Protein AF-A0A660M2D6-F1 (afdb_monomer)

Mean predicted aligned error: 10.1 Å

Foldseek 3Di:
DDKDKDPAWWQDPLRFTKHFFFWADQDLKTKTKDKAALQQAFAAFPDADPDDQQFRGGGTIGGDDANIKIWMAILVRDIWIWGFHAWATDDTDIITITDTDDPVRDDPSNVVVNVQRNVRRHHHRDRHRRGHDPCVVVPDDPPNPVVVVVVVVVSVVVNVVRHVRVVVVVVVVPDPPPDPPDDD

Secondary structure (DSSP, 8-state):
--EEE-TTEEE-TTS-EEEEEEEEESSS-EEEEEEE-TTSPPPPEEEE--SSS-TTSEEEEEE--TT-EEEEEETTS-EEEEEEEEEEEETTEEEEEEEEEPGGG--GGGHHHHHHHHHHHHSBT--S-SSS-TTTTT---TTHHHHHHHHHHHHHHHHHHHHHHHHHHHHHHHS---PPP---

pLDDT: mean 80.97, std 14.89, range [43.88, 97.19]

Solvent-accessible surface area (backbone atoms only — not comparable to full-atom values): 9973 Å² total; per-residue (Å²): 131,73,78,44,73,59,89,71,56,40,46,45,98,88,56,41,43,22,37,55,28,29,33,10,8,89,61,98,56,22,34,15,37,40,52,29,35,71,74,31,46,58,36,65,54,78,42,73,51,89,75,78,90,28,59,36,27,69,17,26,34,31,69,66,54,68,53,23,32,40,37,38,15,28,49,88,70,52,72,48,41,31,37,28,70,44,55,25,47,56,87,79,47,44,51,36,37,27,36,74,53,55,84,90,70,62,56,78,55,39,46,66,49,52,52,44,23,36,49,38,2,60,30,68,53,26,54,64,67,82,60,52,37,78,60,64,82,71,66,65,55,100,57,46,64,64,55,47,51,53,49,51,50,58,45,51,58,52,48,54,51,30,36,49,52,28,56,52,48,55,49,62,74,68,50,74,80,77,71,77,80,80,84,126

Sequence (184 aa):
MALETLNDVVVTRGGWPAMWERGGALSRRGSATIITESDGSKPRPILVRTRGHLACGRHALIGLRVGMHVIYAGRSGAVGIKRIVRVGVQGQKALVEVEEVDASSIPSELQPAVRAAITKANTFHCRFAVWVDSKAPQRYGPNRRQLAEIYDQIHAVKMAAVKAEMEDWERELLVPSEAPPEEL

Radius of gyration: 18.65 Å; Cα contacts (8 Å, |Δi|>4): 366; chains: 1; bounding box: 48×36×63 Å

Nearest PDB structures (foldseek):
  3m65-assembly1_A  TM=2.815E-01  e=4.334E-01  Bacillus subtilis subsp. subtilis str. 168
  8vhx-assembly1_F  TM=3.473E-01  e=3.321E+00  Chivirus chi
  9emn-assembly1_D  TM=2.959E-01  e=2.665E+00  Synechocystis sp. PCC 6803 substr. Kazusa
  2qpv-assembly1_A  TM=2.387E-01  e=3.321E+00  Agrobacterium fabrum str. C58

Structure (mmCIF, N/CA/C/O backbone):
data_AF-A0A660M2D6-F1
#
_entry.id   AF-A0A660M2D6-F1
#
loop_
_atom_site.group_PDB
_atom_site.id
_atom_site.type_symbol
_atom_site.label_atom_id
_atom_site.label_alt_id
_atom_site.label_comp_id
_atom_site.label_asym_id
_atom_site.label_entity_id
_atom_site.label_seq_id
_atom_site.pdbx_PDB_ins_code
_atom_site.Cartn_x
_atom_site.Cartn_y
_atom_site.Cartn_z
_atom_site.occupancy
_atom_site.B_iso_or_equiv
_atom_site.auth_seq_id
_atom_site.auth_comp_id
_atom_site.auth_asym_id
_atom_site.auth_atom_id
_atom_site.pdbx_PDB_model_num
ATOM 1 N N . MET A 1 1 ? 9.614 -14.551 15.089 1.00 53.06 1 MET A N 1
ATOM 2 C CA . MET A 1 1 ? 9.557 -13.584 13.973 1.00 53.06 1 MET A CA 1
ATOM 3 C C . MET A 1 1 ? 9.593 -12.199 14.593 1.00 53.06 1 MET A C 1
ATOM 5 O O . MET A 1 1 ? 8.912 -12.011 15.595 1.00 53.06 1 MET A O 1
ATOM 9 N N . ALA A 1 2 ? 10.425 -11.281 14.101 1.00 54.62 2 ALA A N 1
ATOM 10 C CA . ALA A 1 2 ? 10.422 -9.909 14.608 1.00 54.62 2 ALA A CA 1
ATOM 11 C C . ALA A 1 2 ? 9.153 -9.203 14.109 1.00 54.62 2 ALA A C 1
ATOM 13 O O . ALA A 1 2 ? 8.887 -9.198 12.907 1.00 54.62 2 ALA A O 1
ATOM 14 N N . LEU A 1 3 ? 8.356 -8.664 15.031 1.00 68.50 3 LEU A N 1
ATOM 15 C CA . LEU A 1 3 ? 7.218 -7.814 14.697 1.00 68.50 3 LEU A CA 1
ATOM 16 C C . LEU A 1 3 ? 7.729 -6.385 14.509 1.00 68.50 3 LEU A C 1
ATOM 18 O O . LEU A 1 3 ? 8.462 -5.863 15.349 1.00 68.50 3 LEU A O 1
ATOM 22 N N . GLU A 1 4 ? 7.358 -5.764 13.393 1.00 83.69 4 GLU A N 1
ATOM 23 C CA . GLU A 1 4 ? 7.740 -4.394 13.053 1.00 83.69 4 GLU A CA 1
ATOM 24 C C . GLU A 1 4 ? 6.502 -3.528 12.823 1.00 83.69 4 GLU A C 1
ATOM 26 O O . GLU A 1 4 ? 5.422 -4.031 12.518 1.00 83.69 4 GLU A O 1
ATOM 31 N N . THR A 1 5 ? 6.654 -2.206 12.907 1.00 84.81 5 THR A N 1
ATOM 32 C CA . THR A 1 5 ? 5.581 -1.257 12.590 1.00 84.81 5 THR A CA 1
ATOM 33 C C . THR A 1 5 ? 5.783 -0.592 11.228 1.00 84.81 5 THR A C 1
ATOM 35 O O . THR A 1 5 ? 6.903 -0.368 10.760 1.00 84.81 5 THR A O 1
ATOM 38 N N . LEU A 1 6 ? 4.680 -0.271 10.543 1.00 87.56 6 LEU A N 1
ATOM 39 C CA . LEU A 1 6 ? 4.724 0.470 9.278 1.00 87.56 6 LEU A CA 1
ATOM 40 C C . LEU A 1 6 ? 4.794 1.989 9.506 1.00 87.56 6 LEU A C 1
ATOM 42 O O . LEU A 1 6 ? 3.899 2.578 10.101 1.00 87.56 6 LEU A O 1
ATOM 46 N N . ASN A 1 7 ? 5.797 2.646 8.915 1.00 81.69 7 ASN A N 1
ATOM 47 C CA . ASN A 1 7 ? 6.031 4.091 9.083 1.00 81.69 7 ASN A CA 1
ATOM 48 C C . ASN A 1 7 ? 5.173 5.011 8.185 1.00 81.69 7 ASN A C 1
ATOM 50 O O . ASN A 1 7 ? 5.043 6.199 8.458 1.00 81.69 7 ASN A O 1
ATOM 54 N N . ASP A 1 8 ? 4.611 4.499 7.086 1.00 86.81 8 ASP A N 1
ATOM 55 C CA . ASP A 1 8 ? 3.958 5.296 6.026 1.00 86.81 8 ASP A CA 1
ATOM 56 C C . ASP A 1 8 ? 2.415 5.192 6.041 1.00 86.81 8 ASP A C 1
ATOM 58 O O . ASP A 1 8 ? 1.746 5.409 5.020 1.00 86.81 8 ASP A O 1
ATOM 62 N N . VAL A 1 9 ? 1.843 4.834 7.192 1.00 91.69 9 VAL A N 1
ATOM 63 C CA . VAL A 1 9 ? 0.393 4.685 7.378 1.00 91.69 9 VAL A CA 1
ATOM 64 C C . VAL A 1 9 ? -0.246 6.048 7.639 1.00 91.69 9 VAL A C 1
ATOM 66 O O . VAL A 1 9 ? 0.277 6.878 8.377 1.00 91.69 9 VAL A O 1
ATOM 69 N N . VAL A 1 10 ? -1.396 6.291 7.019 1.00 92.69 10 VAL A N 1
ATOM 70 C CA . VAL A 1 10 ? -2.199 7.502 7.195 1.00 92.69 10 VAL A CA 1
ATOM 71 C C . VAL A 1 10 ? -3.596 7.143 7.671 1.00 92.69 10 VAL A C 1
ATOM 73 O O . VAL A 1 10 ? -4.142 6.116 7.273 1.00 92.69 10 VAL A O 1
ATOM 76 N N . VAL A 1 11 ? -4.208 8.020 8.465 1.00 89.31 11 VAL A N 1
ATOM 77 C CA . VAL A 1 11 ? -5.629 7.908 8.801 1.00 89.31 11 VAL A CA 1
ATOM 78 C C . VAL A 1 11 ? -6.453 8.668 7.763 1.00 89.31 11 VAL A C 1
ATOM 80 O O . VAL A 1 11 ? -6.200 9.839 7.472 1.00 89.31 11 VAL A O 1
ATOM 83 N N . THR A 1 12 ? -7.424 8.000 7.147 1.00 87.50 12 THR A N 1
ATOM 84 C CA . THR A 1 12 ? -8.352 8.642 6.207 1.00 87.50 12 THR A CA 1
ATOM 85 C C . THR A 1 12 ? -9.348 9.539 6.941 1.00 87.50 12 THR A C 1
ATOM 87 O O . THR A 1 12 ? -9.538 9.423 8.146 1.00 87.50 12 THR A O 1
ATOM 90 N N . ARG A 1 13 ? -10.072 10.399 6.210 1.00 79.88 13 ARG A N 1
ATOM 91 C CA . ARG A 1 13 ? -11.161 11.202 6.804 1.00 79.88 13 ARG A CA 1
ATOM 92 C C . ARG A 1 13 ? -12.242 10.353 7.482 1.00 79.88 13 ARG A C 1
ATOM 94 O O . ARG A 1 13 ? -12.875 10.838 8.407 1.00 79.88 13 ARG A O 1
ATOM 101 N N . GLY A 1 14 ? -12.438 9.114 7.026 1.00 75.00 14 GLY A N 1
ATOM 102 C CA . GLY A 1 14 ? -13.369 8.159 7.632 1.00 75.00 14 GLY A CA 1
ATOM 103 C C . GLY A 1 14 ? -12.795 7.391 8.828 1.00 75.00 14 GLY A C 1
ATOM 104 O O . GLY A 1 14 ? -13.446 6.469 9.296 1.00 75.00 14 GLY A O 1
ATOM 105 N N . GLY A 1 15 ? -11.581 7.716 9.289 1.00 82.00 15 GLY A N 1
ATOM 106 C CA . GLY A 1 15 ? -10.942 7.049 10.429 1.00 82.00 15 GLY A CA 1
ATOM 107 C C . GLY A 1 15 ? -10.188 5.760 10.090 1.00 82.00 15 GLY A C 1
ATOM 108 O O . GLY A 1 15 ? -9.774 5.053 10.996 1.00 82.00 15 GLY A O 1
ATOM 109 N N . TRP A 1 16 ? -9.975 5.439 8.808 1.00 82.88 16 TRP A N 1
ATOM 110 C CA . TRP A 1 16 ? -9.303 4.183 8.428 1.00 82.88 16 TRP A CA 1
ATOM 111 C C . TRP A 1 16 ? -7.795 4.299 8.392 1.00 82.88 16 TRP A C 1
ATOM 113 O O . TRP A 1 16 ? -7.307 5.259 7.791 1.00 82.88 16 TRP A O 1
ATOM 123 N N . PRO A 1 17 ? -7.070 3.272 8.854 1.00 91.62 17 PRO A N 1
ATOM 124 C CA . PRO A 1 17 ? -5.663 3.130 8.540 1.00 91.62 17 PRO A CA 1
ATOM 125 C C . PRO A 1 17 ? -5.540 2.800 7.053 1.00 91.62 17 PRO A C 1
ATOM 127 O O . PRO A 1 17 ? -6.209 1.911 6.521 1.00 91.62 17 PRO A O 1
ATOM 130 N N . ALA A 1 18 ? -4.708 3.547 6.348 1.00 94.31 18 ALA A N 1
ATOM 131 C CA . ALA A 1 18 ? -4.527 3.406 4.919 1.00 94.31 18 ALA A CA 1
ATOM 132 C C . ALA A 1 18 ? -3.074 3.660 4.534 1.00 94.31 18 ALA A C 1
ATOM 134 O O . ALA A 1 18 ? -2.342 4.369 5.218 1.00 94.31 18 ALA A O 1
ATOM 135 N N . MET A 1 19 ? -2.659 3.108 3.403 1.00 95.44 19 MET A N 1
ATOM 136 C CA . MET A 1 19 ? -1.322 3.305 2.861 1.00 95.44 19 MET A CA 1
ATOM 137 C C . MET A 1 19 ? -1.400 3.630 1.377 1.00 95.44 19 MET A C 1
ATOM 139 O O . MET A 1 19 ? -2.310 3.205 0.660 1.00 95.44 19 MET A O 1
ATOM 143 N N . TRP A 1 20 ? -0.440 4.421 0.914 1.00 95.94 20 TRP A N 1
ATOM 144 C CA . TRP A 1 20 ? -0.347 4.786 -0.489 1.00 95.94 20 TRP A CA 1
ATOM 145 C C . TRP A 1 20 ? 0.430 3.742 -1.288 1.00 95.94 20 TRP A C 1
ATOM 147 O O . TRP A 1 20 ? 1.613 3.524 -1.031 1.00 95.94 20 TRP A O 1
ATOM 157 N N . GLU A 1 21 ? -0.189 3.215 -2.344 1.00 94.88 21 GLU A N 1
ATOM 158 C CA . GLU A 1 21 ? 0.554 2.683 -3.480 1.00 94.88 21 GLU A CA 1
ATOM 159 C C . GLU A 1 21 ? 1.351 3.830 -4.104 1.00 94.88 21 GLU A C 1
ATOM 161 O O . GLU A 1 21 ? 0.787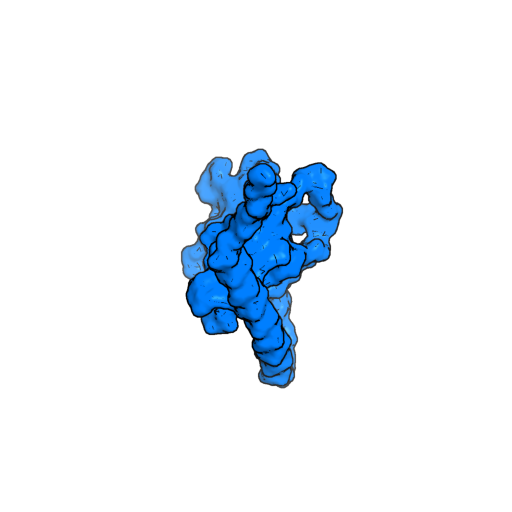 4.864 -4.498 1.00 94.88 21 GLU A O 1
ATOM 166 N N . ARG A 1 22 ? 2.672 3.677 -4.178 1.00 95.44 22 ARG A N 1
ATOM 167 C CA . ARG A 1 22 ? 3.563 4.759 -4.599 1.00 95.44 22 ARG A CA 1
ATOM 168 C C . ARG A 1 22 ? 4.833 4.263 -5.266 1.00 95.44 22 ARG A C 1
ATOM 170 O O . ARG A 1 22 ? 5.132 3.070 -5.266 1.00 95.44 22 ARG A O 1
ATOM 177 N N . GLY A 1 23 ? 5.581 5.211 -5.816 1.00 93.69 23 GLY A N 1
ATOM 178 C CA . GLY A 1 23 ? 6.919 4.970 -6.335 1.00 93.69 23 GLY A CA 1
ATOM 179 C C . GLY A 1 23 ? 6.984 4.857 -7.853 1.00 93.69 23 GLY A C 1
ATOM 180 O O . GLY A 1 23 ? 6.025 5.152 -8.567 1.00 93.69 23 GLY A O 1
ATOM 181 N N . GLY A 1 24 ? 8.159 4.487 -8.334 1.00 92.38 24 GLY A N 1
ATOM 182 C CA . GLY A 1 24 ? 8.615 4.597 -9.710 1.00 92.38 24 GLY A CA 1
ATOM 183 C C . GLY A 1 24 ? 10.135 4.736 -9.751 1.00 92.38 24 GLY A C 1
ATOM 184 O O . GLY A 1 24 ? 10.805 4.734 -8.714 1.00 92.38 24 GLY A O 1
ATOM 185 N N . ALA A 1 25 ? 10.685 4.913 -10.946 1.00 92.06 25 ALA A N 1
ATOM 186 C CA . ALA A 1 25 ? 12.075 5.315 -11.125 1.00 92.06 25 ALA A CA 1
ATOM 187 C C . ALA A 1 25 ? 12.167 6.780 -11.553 1.00 92.06 25 ALA A C 1
ATOM 189 O O . ALA A 1 25 ? 11.493 7.204 -12.487 1.00 92.06 25 ALA A O 1
ATOM 190 N N . LEU A 1 26 ? 13.048 7.543 -10.909 1.00 86.62 26 LEU A N 1
ATOM 191 C CA . LEU A 1 26 ? 13.449 8.879 -11.375 1.00 86.62 26 LEU A CA 1
ATOM 192 C C . LEU A 1 26 ? 14.831 8.853 -12.045 1.00 86.62 26 LEU A C 1
ATOM 194 O O . LEU A 1 26 ? 15.215 9.783 -12.741 1.00 86.62 26 LEU A O 1
ATOM 198 N N . SER A 1 27 ? 15.606 7.792 -11.826 1.00 86.44 27 SER A N 1
ATOM 199 C CA . SER A 1 27 ? 16.961 7.654 -12.355 1.00 86.44 27 SER A CA 1
ATOM 200 C C . SER A 1 27 ? 17.342 6.170 -12.449 1.00 86.44 27 SER A C 1
ATOM 202 O O . SER A 1 27 ? 16.479 5.297 -12.587 1.00 86.44 27 SER A O 1
ATOM 204 N N . ARG A 1 28 ? 18.642 5.868 -12.321 1.00 86.88 28 ARG A N 1
ATOM 205 C CA . ARG A 1 28 ? 19.155 4.505 -12.111 1.00 86.88 28 ARG A CA 1
ATOM 206 C C . ARG A 1 28 ? 18.625 3.861 -10.825 1.00 86.88 28 ARG A C 1
ATOM 208 O O . ARG A 1 28 ? 18.696 2.647 -10.692 1.00 86.88 28 ARG A O 1
ATOM 215 N N . ARG A 1 29 ? 18.086 4.656 -9.892 1.00 90.12 29 ARG A N 1
ATOM 216 C CA . ARG A 1 29 ? 17.403 4.172 -8.687 1.00 90.12 29 ARG A CA 1
ATOM 217 C C . ARG A 1 29 ? 15.890 4.291 -8.861 1.00 90.12 29 ARG A C 1
ATOM 219 O O . ARG A 1 29 ? 15.388 5.245 -9.461 1.00 90.12 29 ARG A O 1
ATOM 226 N N . GLY A 1 30 ? 15.175 3.321 -8.314 1.00 92.56 30 GLY A N 1
ATOM 227 C CA . GLY A 1 30 ? 13.722 3.289 -8.295 1.00 92.56 30 GLY A CA 1
ATOM 228 C C . GLY A 1 30 ? 13.236 2.380 -7.184 1.00 92.56 30 GLY A C 1
ATOM 229 O O . GLY A 1 30 ? 13.929 1.434 -6.800 1.00 92.56 30 GLY A O 1
ATOM 230 N N . SER A 1 31 ? 12.066 2.697 -6.656 1.00 95.44 31 SER A N 1
ATOM 231 C CA . SER A 1 31 ? 11.403 1.902 -5.635 1.00 95.44 31 SER A CA 1
ATOM 232 C C . SER A 1 31 ? 9.901 1.972 -5.826 1.00 95.44 31 SER A C 1
ATOM 234 O O . SER A 1 31 ? 9.374 2.936 -6.381 1.00 95.44 31 SER A O 1
ATOM 236 N N . ALA A 1 32 ? 9.207 0.937 -5.387 1.00 96.31 32 ALA A N 1
ATOM 237 C CA . ALA A 1 32 ? 7.766 0.845 -5.428 1.00 96.31 32 ALA A CA 1
ATOM 238 C C . ALA A 1 32 ? 7.256 0.242 -4.129 1.00 96.31 32 ALA A C 1
ATOM 240 O O . ALA A 1 32 ? 7.869 -0.664 -3.565 1.00 96.31 32 ALA A O 1
ATOM 241 N N . THR A 1 33 ? 6.102 0.734 -3.703 1.00 97.19 33 THR A N 1
ATOM 242 C CA . THR A 1 33 ? 5.315 0.127 -2.639 1.00 97.19 33 THR A CA 1
ATOM 243 C C . THR A 1 33 ? 3.936 -0.138 -3.197 1.00 97.19 33 THR A C 1
ATOM 245 O O . THR A 1 33 ? 3.290 0.788 -3.700 1.00 97.19 33 THR A O 1
ATOM 248 N N . ILE A 1 34 ? 3.497 -1.388 -3.118 1.00 96.31 34 ILE A N 1
ATOM 249 C CA . ILE A 1 34 ? 2.135 -1.786 -3.454 1.00 96.31 34 ILE A CA 1
ATOM 250 C C . ILE A 1 34 ? 1.516 -2.548 -2.287 1.00 96.31 34 ILE A C 1
ATOM 252 O O . ILE A 1 34 ? 2.222 -3.096 -1.444 1.00 96.31 34 ILE A O 1
ATOM 256 N N . ILE A 1 35 ? 0.191 -2.574 -2.252 1.00 96.25 35 ILE A N 1
ATOM 257 C CA . ILE A 1 35 ? -0.584 -3.283 -1.241 1.00 96.25 35 ILE A CA 1
ATOM 258 C C . ILE A 1 35 ? -1.445 -4.305 -1.973 1.00 96.25 35 ILE A C 1
ATOM 260 O O . ILE A 1 35 ? -1.987 -3.996 -3.033 1.00 96.25 35 ILE A O 1
ATOM 264 N N . THR A 1 36 ? -1.554 -5.510 -1.430 1.00 95.06 36 THR A N 1
ATOM 265 C CA . THR A 1 36 ? -2.343 -6.597 -2.004 1.00 95.06 36 THR A CA 1
ATOM 266 C C . THR A 1 36 ? -3.190 -7.279 -0.938 1.00 95.06 36 THR A C 1
ATOM 268 O O . THR A 1 36 ? -2.861 -7.247 0.248 1.00 95.06 36 THR A O 1
ATOM 271 N N . GLU A 1 37 ? -4.307 -7.867 -1.356 1.00 94.31 37 GLU A N 1
ATOM 272 C CA . GLU A 1 37 ? -5.150 -8.678 -0.476 1.00 94.31 37 GLU A CA 1
ATOM 273 C C . GLU A 1 37 ? -4.412 -9.956 -0.029 1.00 94.31 37 GLU A C 1
ATOM 275 O O . GLU A 1 37 ? -3.341 -10.291 -0.551 1.00 94.31 37 GLU A O 1
ATOM 280 N N . SER A 1 38 ? -4.963 -10.666 0.959 1.00 90.38 38 SER A N 1
ATOM 281 C CA . SER A 1 38 ? -4.367 -11.893 1.511 1.00 90.38 38 SER A CA 1
ATOM 282 C C . SER A 1 38 ? -4.179 -13.001 0.468 1.00 90.38 38 SER A C 1
ATOM 284 O O . SER A 1 38 ? -3.220 -13.760 0.555 1.00 90.38 38 SER A O 1
ATOM 286 N N . ASP A 1 39 ? -5.055 -13.052 -0.534 1.00 89.25 39 ASP A N 1
ATOM 287 C CA . ASP A 1 39 ? -5.047 -13.989 -1.662 1.00 89.25 39 ASP A CA 1
ATOM 288 C C . ASP A 1 39 ? -4.224 -13.493 -2.867 1.00 89.25 39 ASP A C 1
ATOM 290 O O . ASP A 1 39 ? -4.247 -14.100 -3.934 1.00 89.25 39 ASP A O 1
ATOM 294 N N . GLY A 1 40 ? -3.537 -12.353 -2.740 1.00 89.75 40 GLY A N 1
ATOM 295 C CA . GLY A 1 40 ? -2.812 -11.731 -3.847 1.00 89.75 40 GLY A CA 1
ATOM 296 C C . GLY A 1 40 ? -3.692 -10.971 -4.839 1.00 89.75 40 GLY A C 1
ATOM 297 O O . GLY A 1 40 ? -3.174 -10.431 -5.817 1.00 89.75 40 GLY A O 1
ATOM 298 N N . SER A 1 41 ? -5.003 -10.869 -4.610 1.00 91.69 41 SER A N 1
ATOM 299 C CA . SER A 1 41 ? -5.887 -10.095 -5.477 1.00 91.69 41 SER A CA 1
ATOM 300 C C . SER A 1 41 ? -5.681 -8.582 -5.319 1.00 91.69 41 SER A C 1
ATOM 302 O O . SER A 1 41 ? -5.114 -8.072 -4.345 1.00 91.69 41 SER A O 1
ATOM 304 N N . LYS A 1 42 ? -6.117 -7.831 -6.337 1.00 92.62 42 LYS A N 1
ATOM 305 C CA . LYS A 1 42 ? -5.980 -6.373 -6.362 1.00 92.62 42 LYS A CA 1
ATOM 306 C C . LYS A 1 42 ? -6.958 -5.747 -5.368 1.00 92.62 42 LYS A C 1
ATOM 308 O O . LYS A 1 42 ? -8.167 -5.913 -5.545 1.00 92.62 42 LYS A O 1
ATOM 313 N N . PRO A 1 43 ? -6.483 -4.955 -4.397 1.00 91.19 43 PRO A 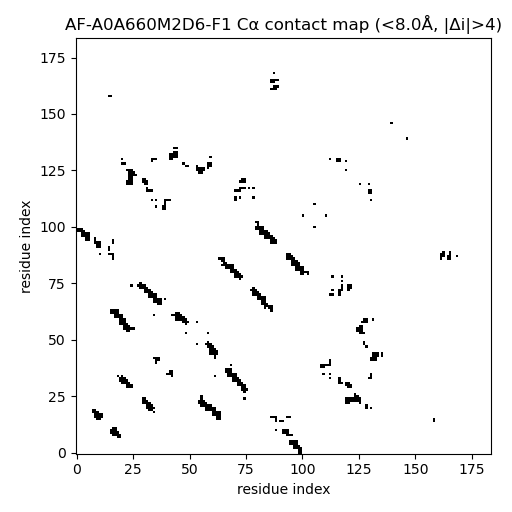N 1
ATOM 314 C CA . PRO A 1 43 ? -7.368 -4.326 -3.441 1.00 91.19 43 PRO A CA 1
ATOM 315 C C . PRO A 1 43 ? -8.201 -3.236 -4.109 1.00 91.19 43 PRO A C 1
ATOM 317 O O . PRO A 1 43 ? -7.795 -2.589 -5.087 1.00 91.19 43 PRO A O 1
ATOM 320 N N . ARG A 1 44 ? -9.374 -2.985 -3.528 1.00 89.06 44 ARG A N 1
ATOM 321 C CA . ARG A 1 44 ? -10.207 -1.841 -3.897 1.00 89.06 44 ARG A CA 1
ATOM 322 C C . ARG A 1 44 ? -9.581 -0.551 -3.347 1.00 89.06 44 ARG A C 1
ATOM 324 O O . ARG A 1 44 ? -9.450 -0.426 -2.128 1.00 89.06 44 ARG A O 1
ATOM 331 N N . PRO A 1 45 ? -9.239 0.435 -4.196 1.00 89.31 45 PRO A N 1
ATOM 332 C CA . PRO A 1 45 ? -8.685 1.693 -3.717 1.00 89.31 45 PRO A CA 1
ATOM 333 C C . PRO A 1 45 ? -9.784 2.579 -3.116 1.00 89.31 45 PRO A C 1
ATOM 335 O O . PRO A 1 45 ? -10.900 2.642 -3.631 1.00 89.31 45 PRO A O 1
ATOM 338 N N . ILE A 1 46 ? -9.436 3.319 -2.065 1.00 87.31 46 ILE A N 1
ATOM 339 C CA . ILE A 1 46 ? -10.256 4.402 -1.501 1.00 87.31 46 ILE A CA 1
ATOM 340 C C . ILE A 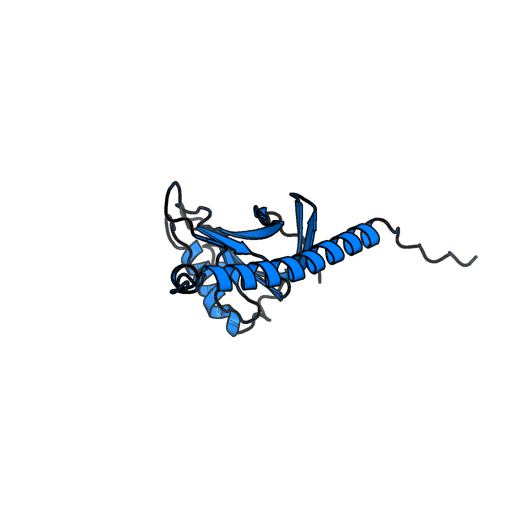1 46 ? -10.203 5.619 -2.429 1.00 87.31 46 ILE A C 1
ATOM 342 O O . ILE A 1 46 ? -11.210 6.269 -2.693 1.00 87.31 46 ILE A O 1
ATOM 346 N N . LEU A 1 47 ? -9.009 5.927 -2.937 1.00 86.19 47 LEU A N 1
ATOM 347 C CA . LEU A 1 47 ? -8.763 7.065 -3.816 1.00 86.19 47 LEU A CA 1
ATOM 348 C C . LEU A 1 47 ? -7.689 6.704 -4.837 1.00 86.19 47 LEU A C 1
ATOM 350 O O . LEU A 1 47 ? -6.651 6.167 -4.468 1.00 86.19 47 LEU A O 1
ATOM 354 N N . VAL A 1 48 ? -7.896 7.066 -6.102 1.00 89.56 48 VAL A N 1
ATOM 355 C CA . VAL A 1 48 ? -6.863 7.015 -7.146 1.00 89.56 48 VAL A CA 1
ATOM 356 C C . VAL A 1 48 ? -6.611 8.432 -7.641 1.00 89.56 48 VAL A C 1
ATOM 358 O O . VAL A 1 48 ? -7.530 9.121 -8.083 1.00 89.56 48 VAL A O 1
ATOM 361 N N . ARG A 1 49 ? -5.362 8.890 -7.554 1.00 87.00 49 ARG A N 1
ATOM 362 C CA . ARG A 1 49 ? -4.971 10.222 -8.015 1.00 87.00 49 ARG A CA 1
ATOM 363 C C . ARG A 1 49 ? -4.737 10.198 -9.520 1.00 87.00 49 ARG A C 1
ATOM 365 O O . ARG A 1 49 ? -3.895 9.460 -10.014 1.00 87.00 49 ARG A O 1
ATOM 372 N N . THR A 1 50 ? -5.459 11.056 -10.232 1.00 85.19 50 THR A N 1
ATOM 373 C CA . THR A 1 50 ? -5.357 11.210 -11.694 1.00 85.19 50 THR A CA 1
ATOM 374 C C . THR A 1 50 ? -4.820 12.578 -12.118 1.00 85.19 50 THR A C 1
ATOM 376 O O . THR A 1 50 ? -4.580 12.806 -13.300 1.00 85.19 50 THR A O 1
ATOM 379 N N . ARG A 1 51 ? -4.606 13.502 -11.169 1.00 81.00 51 ARG A N 1
ATOM 380 C CA . ARG A 1 51 ? -4.162 14.884 -11.422 1.00 81.00 51 ARG A CA 1
ATOM 381 C C . ARG A 1 51 ? -3.079 15.334 -10.430 1.00 81.00 51 ARG A C 1
ATOM 383 O O . ARG A 1 51 ? -2.975 14.800 -9.323 1.00 81.00 51 ARG A O 1
ATOM 390 N N . GLY A 1 52 ? -2.309 16.352 -10.826 1.00 86.75 52 GLY A N 1
ATOM 391 C CA . GLY A 1 52 ? -1.219 16.959 -10.047 1.00 86.75 52 GLY A CA 1
ATOM 392 C C . GLY A 1 52 ? 0.158 16.327 -10.296 1.00 86.75 52 GLY A C 1
ATOM 393 O O . GLY A 1 52 ? 0.379 15.667 -11.313 1.00 86.75 52 GLY A O 1
ATOM 394 N N . HIS A 1 53 ? 1.091 16.527 -9.358 1.00 84.19 53 HIS A N 1
ATOM 395 C CA . HIS A 1 53 ? 2.416 15.897 -9.385 1.00 84.19 53 HIS A CA 1
ATOM 396 C C . HIS A 1 53 ? 2.302 14.404 -9.047 1.00 84.19 53 HIS A C 1
ATOM 398 O O . HIS A 1 53 ? 2.198 14.026 -7.880 1.00 84.19 53 HIS A O 1
ATOM 404 N N . LEU A 1 54 ? 2.263 13.569 -10.088 1.00 88.06 54 LEU A N 1
ATOM 405 C CA . LEU A 1 54 ? 2.084 12.118 -9.966 1.00 88.06 54 LEU A CA 1
ATOM 406 C C . LEU A 1 54 ? 3.385 11.329 -10.115 1.00 88.06 54 LEU A C 1
ATOM 408 O O . LEU A 1 54 ? 3.451 10.214 -9.625 1.00 88.06 54 LEU A O 1
ATOM 412 N N . ALA A 1 55 ? 4.409 11.882 -10.770 1.00 89.19 55 ALA A N 1
ATOM 413 C CA . ALA A 1 55 ? 5.639 11.151 -11.068 1.00 89.19 55 ALA A CA 1
ATOM 414 C C . ALA A 1 55 ? 6.293 10.591 -9.793 1.00 89.19 55 ALA A C 1
ATOM 416 O O . ALA A 1 55 ? 6.617 11.344 -8.875 1.00 89.19 55 ALA A O 1
ATOM 417 N N . CYS A 1 56 ? 6.458 9.267 -9.750 1.00 90.12 56 CYS A N 1
ATOM 418 C CA . CYS A 1 56 ? 6.990 8.494 -8.624 1.00 90.12 56 CYS A CA 1
ATOM 419 C C . CYS A 1 56 ? 6.251 8.724 -7.290 1.00 90.12 56 CYS A C 1
ATOM 421 O O . CYS A 1 56 ? 6.753 8.372 -6.222 1.00 90.12 56 CYS A O 1
ATOM 423 N N . GLY A 1 57 ? 5.065 9.329 -7.341 1.00 91.62 57 GLY A N 1
ATOM 424 C CA . GLY A 1 57 ? 4.357 9.844 -6.184 1.00 91.62 57 GLY A CA 1
ATOM 425 C C . GLY A 1 57 ? 3.350 8.859 -5.608 1.00 91.62 57 GLY A C 1
ATOM 426 O O . GLY A 1 57 ? 3.378 7.655 -5.859 1.00 91.62 57 GLY A O 1
ATOM 427 N N . ARG A 1 58 ? 2.436 9.412 -4.811 1.00 94.31 58 ARG A N 1
ATOM 428 C CA . ARG A 1 58 ? 1.276 8.720 -4.242 1.00 94.31 58 ARG A CA 1
ATOM 429 C C . ARG A 1 58 ? 0.223 8.526 -5.334 1.00 94.31 58 ARG A C 1
ATOM 431 O O . ARG A 1 58 ? -0.331 9.516 -5.810 1.00 94.31 58 ARG A O 1
ATOM 438 N N . HIS A 1 59 ? -0.049 7.284 -5.719 1.00 92.38 59 HIS A N 1
ATOM 439 C CA . HIS A 1 59 ? -0.930 6.961 -6.843 1.00 92.38 59 HIS A CA 1
ATOM 440 C C . HIS A 1 59 ? -2.317 6.512 -6.403 1.00 92.38 59 HIS A C 1
ATOM 442 O O . HIS A 1 59 ? -3.311 7.071 -6.864 1.00 92.38 59 HIS A O 1
ATOM 448 N N . ALA A 1 60 ? -2.396 5.540 -5.499 1.00 93.06 60 ALA A N 1
ATOM 449 C CA . ALA A 1 60 ? -3.662 5.054 -4.967 1.00 93.06 60 ALA A CA 1
ATOM 450 C C . ALA A 1 60 ? -3.586 4.894 -3.453 1.00 93.06 60 ALA A C 1
ATOM 452 O O . ALA A 1 60 ? -2.568 4.458 -2.934 1.00 93.06 60 ALA A O 1
ATOM 453 N N . LEU A 1 61 ? -4.647 5.273 -2.752 1.00 93.12 61 LEU A N 1
ATOM 454 C CA . LEU A 1 61 ? -4.794 5.090 -1.316 1.00 93.12 61 LEU A CA 1
ATOM 455 C C . LEU A 1 61 ? -5.598 3.819 -1.075 1.00 93.12 61 LEU A C 1
ATOM 457 O O . LEU A 1 61 ? -6.726 3.712 -1.561 1.00 93.12 61 LEU A O 1
ATOM 461 N N . ILE A 1 62 ? -5.030 2.879 -0.330 1.00 93.50 62 ILE A N 1
ATOM 462 C CA . ILE A 1 62 ? -5.647 1.593 -0.010 1.00 93.50 62 ILE A CA 1
ATOM 463 C C . ILE A 1 62 ? -5.855 1.514 1.499 1.00 93.50 62 ILE A C 1
ATOM 465 O O . ILE A 1 62 ? -4.937 1.807 2.259 1.00 93.50 62 ILE A O 1
ATOM 469 N N . GLY A 1 63 ? -7.061 1.135 1.925 1.00 91.94 63 GLY A N 1
ATOM 470 C CA . GLY A 1 63 ? -7.356 0.867 3.334 1.00 91.94 63 GLY A CA 1
ATOM 471 C C . GLY A 1 63 ? -6.707 -0.439 3.772 1.00 91.94 63 GLY A C 1
ATOM 472 O O . GLY A 1 63 ? -6.866 -1.453 3.093 1.00 91.94 63 GLY A O 1
ATOM 473 N N . LEU A 1 64 ? -5.980 -0.403 4.883 1.00 92.50 64 LEU A N 1
ATOM 474 C CA . LEU A 1 64 ? -5.262 -1.551 5.419 1.00 92.50 64 LEU A CA 1
ATOM 475 C C . LEU A 1 64 ? -6.191 -2.427 6.259 1.00 92.50 64 LEU A C 1
ATOM 477 O O . LEU A 1 64 ? -7.046 -1.927 6.991 1.00 92.50 64 LEU A O 1
ATOM 481 N N . ARG A 1 65 ? -6.010 -3.744 6.148 1.00 90.69 65 ARG A N 1
ATOM 482 C CA . ARG A 1 65 ? -6.712 -4.757 6.941 1.00 90.69 65 ARG A CA 1
ATOM 483 C C . ARG A 1 65 ? -5.750 -5.870 7.328 1.00 90.69 65 ARG A C 1
ATOM 485 O O . ARG A 1 65 ? -4.770 -6.117 6.625 1.00 90.69 65 ARG A O 1
ATOM 492 N N . VAL A 1 66 ? -6.076 -6.553 8.418 1.00 90.94 66 VAL A N 1
ATOM 493 C CA . VAL A 1 66 ? -5.378 -7.770 8.841 1.00 90.94 66 VAL A CA 1
ATOM 494 C C . VAL A 1 66 ? -5.399 -8.808 7.715 1.00 90.94 66 VAL A C 1
ATOM 496 O O . VAL A 1 66 ? -6.400 -8.956 7.011 1.00 90.94 66 VAL A O 1
ATOM 499 N N . GLY A 1 67 ? -4.267 -9.479 7.515 1.00 91.06 67 GLY A N 1
ATOM 500 C CA . GLY A 1 67 ? -4.041 -10.479 6.473 1.00 91.06 67 GLY A CA 1
ATOM 501 C C . GLY A 1 67 ? -3.593 -9.916 5.121 1.00 91.06 67 GLY A C 1
ATOM 502 O O . GLY A 1 67 ? -3.120 -10.680 4.283 1.00 91.06 67 GLY A O 1
ATOM 503 N N . MET A 1 68 ? -3.699 -8.604 4.887 1.00 94.31 68 MET A N 1
ATOM 504 C CA . MET A 1 68 ? -3.180 -7.990 3.660 1.00 94.31 68 MET A CA 1
ATOM 505 C C . MET A 1 68 ? -1.646 -7.987 3.642 1.00 94.31 68 MET A C 1
ATOM 507 O O . MET A 1 68 ? -0.999 -7.975 4.691 1.00 94.31 68 MET A O 1
ATOM 511 N N . HIS A 1 69 ? -1.063 -7.932 2.444 1.00 94.88 69 HIS A N 1
ATOM 512 C CA . HIS A 1 69 ? 0.387 -7.879 2.262 1.00 94.88 69 HIS A CA 1
ATOM 513 C C . HIS A 1 69 ? 0.825 -6.537 1.674 1.00 94.88 69 HIS A C 1
ATOM 515 O O . HIS A 1 69 ? 0.214 -6.004 0.744 1.00 94.88 69 HIS A O 1
ATOM 521 N N . VAL A 1 70 ? 1.926 -6.004 2.193 1.00 95.50 70 VAL A N 1
ATOM 522 C CA . VAL A 1 70 ? 2.628 -4.835 1.666 1.00 95.50 70 VAL A CA 1
ATOM 523 C C . VAL A 1 70 ? 3.901 -5.316 0.990 1.00 95.50 70 VAL A C 1
ATOM 525 O O . VAL A 1 70 ? 4.727 -5.987 1.603 1.00 95.50 70 VAL A O 1
ATOM 528 N N . ILE A 1 71 ? 4.058 -4.970 -0.283 1.00 95.38 71 ILE A N 1
ATOM 529 C CA . ILE A 1 71 ? 5.192 -5.392 -1.100 1.00 95.38 71 ILE A CA 1
ATOM 530 C C . ILE A 1 71 ? 6.030 -4.166 -1.432 1.00 95.38 71 ILE A C 1
ATOM 532 O O . ILE A 1 71 ? 5.553 -3.197 -2.033 1.00 95.38 71 ILE A O 1
ATOM 536 N N . TYR A 1 72 ? 7.302 -4.244 -1.073 1.00 95.38 72 TYR A N 1
ATOM 537 C CA . TYR A 1 72 ? 8.338 -3.287 -1.411 1.00 95.38 72 TYR A CA 1
ATOM 538 C C . TYR A 1 72 ? 9.201 -3.875 -2.516 1.00 95.38 72 TYR A C 1
ATOM 540 O O . TYR A 1 72 ? 9.658 -5.008 -2.409 1.00 95.38 72 TYR A O 1
ATOM 548 N N . ALA A 1 73 ? 9.446 -3.107 -3.569 1.00 95.38 73 ALA A N 1
ATOM 549 C CA . ALA A 1 73 ? 10.342 -3.513 -4.642 1.00 95.38 73 ALA A CA 1
ATOM 550 C C . ALA A 1 73 ? 11.322 -2.392 -4.974 1.00 95.38 73 ALA A C 1
ATOM 552 O O . ALA A 1 73 ? 10.944 -1.224 -5.061 1.00 95.38 73 ALA A O 1
ATOM 553 N N . GLY A 1 74 ? 12.581 -2.754 -5.188 1.00 93.88 74 GLY A N 1
ATOM 554 C CA . GLY A 1 74 ? 13.629 -1.879 -5.691 1.00 93.88 74 GLY A CA 1
ATOM 555 C C . GLY A 1 74 ? 13.945 -2.165 -7.155 1.00 93.88 74 GLY A C 1
ATOM 556 O O . GLY A 1 74 ? 13.799 -3.285 -7.643 1.00 93.88 74 GLY A O 1
ATOM 557 N N . ARG A 1 75 ? 14.463 -1.159 -7.862 1.00 89.75 75 ARG A N 1
ATOM 558 C CA . ARG A 1 75 ? 14.961 -1.318 -9.238 1.00 89.75 75 ARG A CA 1
ATOM 559 C C . ARG A 1 75 ? 16.136 -2.305 -9.341 1.00 89.75 75 ARG A C 1
ATOM 561 O O . ARG A 1 75 ? 16.361 -2.866 -10.404 1.00 89.75 75 ARG A O 1
ATOM 568 N N . SER A 1 76 ? 16.849 -2.546 -8.239 1.00 88.75 76 SER A N 1
ATOM 569 C CA . SER A 1 76 ? 17.894 -3.573 -8.123 1.00 88.75 76 SER A CA 1
ATOM 570 C C . SER A 1 76 ? 17.364 -5.012 -8.1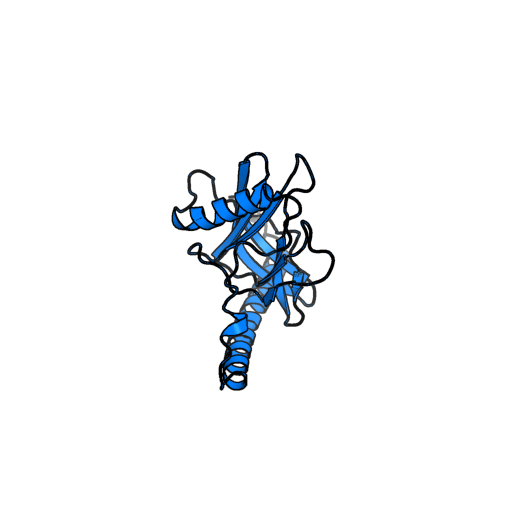67 1.00 88.75 76 SER A C 1
ATOM 572 O O . SER A 1 76 ? 18.166 -5.936 -8.207 1.00 88.75 76 SER A O 1
ATOM 574 N N . GLY A 1 77 ? 16.042 -5.213 -8.125 1.00 83.00 77 GLY A N 1
ATOM 575 C CA . GLY A 1 77 ? 15.422 -6.534 -8.004 1.00 83.00 77 GLY A CA 1
ATOM 576 C C . GLY A 1 77 ? 15.198 -6.984 -6.559 1.00 83.00 77 GLY A C 1
ATOM 577 O O . GLY A 1 77 ? 14.596 -8.029 -6.348 1.00 83.00 77 GLY A O 1
ATOM 578 N N . ALA A 1 78 ? 15.623 -6.192 -5.567 1.00 90.25 78 ALA A N 1
ATOM 579 C CA . ALA A 1 78 ? 15.312 -6.459 -4.166 1.00 90.25 78 ALA A CA 1
ATOM 580 C C . ALA A 1 78 ? 13.797 -6.362 -3.927 1.00 90.25 78 ALA A C 1
ATOM 582 O O . ALA A 1 78 ? 13.173 -5.368 -4.312 1.00 90.25 78 ALA A O 1
ATOM 583 N N . VAL A 1 79 ? 13.226 -7.378 -3.284 1.00 92.25 79 VAL A N 1
ATOM 584 C CA . VAL A 1 79 ? 11.810 -7.441 -2.913 1.00 92.25 79 VAL A CA 1
ATOM 585 C C . VAL A 1 79 ? 11.715 -7.754 -1.428 1.00 92.25 79 VAL A C 1
ATOM 587 O O . VAL A 1 79 ? 12.383 -8.666 -0.956 1.00 92.25 79 VAL A O 1
ATOM 590 N N . GLY A 1 80 ? 10.883 -7.003 -0.716 1.00 92.31 80 GLY A N 1
ATOM 591 C CA . GLY A 1 80 ? 10.495 -7.291 0.661 1.00 92.31 80 GLY A CA 1
ATOM 592 C C . GLY A 1 80 ? 8.981 -7.394 0.747 1.00 92.31 80 GLY A C 1
ATOM 593 O O . GLY A 1 80 ? 8.271 -6.581 0.147 1.00 92.31 80 GLY A O 1
ATOM 594 N N . ILE A 1 81 ? 8.479 -8.387 1.472 1.00 93.25 81 ILE A N 1
ATOM 595 C CA . ILE A 1 81 ? 7.044 -8.598 1.666 1.00 93.25 81 ILE A CA 1
ATOM 596 C C . ILE A 1 81 ? 6.763 -8.592 3.158 1.00 93.25 81 ILE A C 1
ATOM 598 O O . ILE A 1 81 ? 7.434 -9.268 3.929 1.00 93.25 81 ILE A O 1
ATOM 602 N N . LYS A 1 82 ? 5.759 -7.816 3.553 1.00 93.81 82 LYS A N 1
ATOM 603 C CA . LYS A 1 82 ? 5.309 -7.714 4.936 1.00 93.81 82 LYS A CA 1
ATOM 604 C C . LYS A 1 82 ? 3.828 -8.050 5.016 1.00 93.81 82 LYS A C 1
ATOM 606 O O . LYS A 1 82 ? 3.032 -7.472 4.275 1.00 93.81 82 LYS A O 1
ATOM 611 N N . ARG A 1 83 ? 3.451 -8.977 5.890 1.00 93.50 83 ARG A N 1
ATOM 612 C CA . ARG A 1 83 ? 2.060 -9.347 6.168 1.00 93.50 83 ARG A CA 1
ATOM 613 C C . ARG A 1 83 ? 1.541 -8.530 7.339 1.00 93.50 83 ARG A C 1
ATOM 615 O O . ARG A 1 83 ? 2.214 -8.426 8.354 1.00 93.50 83 ARG A O 1
ATOM 622 N N . ILE A 1 84 ? 0.344 -7.972 7.210 1.00 93.62 84 ILE A N 1
ATOM 623 C CA . ILE A 1 84 ? -0.303 -7.214 8.281 1.00 93.62 84 ILE A CA 1
ATOM 624 C C . ILE A 1 84 ? -0.946 -8.184 9.263 1.00 93.62 84 ILE A C 1
ATOM 626 O O . ILE A 1 84 ? -1.866 -8.916 8.899 1.00 93.62 84 ILE A O 1
ATOM 630 N N . VAL A 1 85 ? -0.467 -8.165 10.503 1.00 91.38 85 VAL A N 1
ATOM 631 C CA . VAL A 1 85 ? -0.944 -9.048 11.573 1.00 91.38 85 VAL A CA 1
ATOM 632 C C . VAL A 1 85 ? -1.997 -8.341 12.411 1.00 91.38 85 VAL A C 1
ATOM 634 O O . VAL A 1 85 ? -3.037 -8.923 12.706 1.00 91.38 85 VAL A O 1
ATOM 637 N N . ARG A 1 86 ? -1.777 -7.066 12.741 1.00 88.00 86 ARG A N 1
ATOM 638 C CA . ARG A 1 86 ? -2.692 -6.305 13.593 1.00 88.00 86 ARG A CA 1
ATOM 639 C C . ARG A 1 86 ? -2.658 -4.823 13.241 1.00 88.00 86 ARG A C 1
ATOM 641 O O . ARG A 1 86 ? -1.692 -4.305 12.676 1.00 88.00 86 ARG A O 1
ATOM 648 N N . VAL A 1 87 ? -3.786 -4.166 13.470 1.00 88.81 87 VAL A N 1
ATOM 649 C CA . VAL A 1 87 ? -4.057 -2.800 13.026 1.00 88.81 87 VAL A CA 1
ATOM 650 C C . VAL A 1 87 ? -4.827 -2.089 14.125 1.00 88.81 87 VAL A C 1
ATOM 652 O O . VAL A 1 87 ? -5.867 -2.584 14.546 1.00 88.81 87 VAL A O 1
ATOM 655 N N . GLY A 1 88 ? -4.364 -0.905 14.514 1.00 85.00 88 GLY A N 1
ATOM 656 C CA . GLY A 1 88 ? -5.026 -0.056 15.495 1.00 85.00 88 GLY A CA 1
ATOM 657 C C . GLY A 1 88 ? -5.117 1.400 15.044 1.00 85.00 88 GLY A C 1
ATOM 658 O O . GLY A 1 88 ? -4.225 1.902 14.354 1.00 85.00 88 GLY A O 1
ATOM 659 N N . VAL A 1 89 ? -6.208 2.086 15.411 1.00 85.38 89 VAL A N 1
ATOM 660 C CA . VAL A 1 89 ? -6.410 3.518 15.115 1.00 85.38 89 VAL A CA 1
ATOM 661 C C . VAL A 1 89 ? -6.952 4.299 16.317 1.00 85.38 89 VAL A C 1
ATOM 663 O O . VAL A 1 89 ? -8.005 3.964 16.855 1.00 85.38 89 VAL A O 1
ATOM 666 N N . GLN A 1 90 ? -6.283 5.412 16.656 1.00 80.56 90 GLN A N 1
ATOM 667 C CA . GLN A 1 90 ? -6.729 6.424 17.625 1.00 80.56 90 GLN A CA 1
ATOM 668 C C . GLN A 1 90 ? -6.731 7.798 16.971 1.00 80.56 90 GLN A C 1
ATOM 670 O O . GLN A 1 90 ? -5.675 8.361 16.670 1.00 80.56 90 GLN A O 1
ATOM 675 N N . GLY A 1 91 ? -7.908 8.392 16.783 1.00 82.62 91 GLY A N 1
ATOM 676 C CA . GLY A 1 91 ? -8.008 9.744 16.232 1.00 82.62 91 GLY A CA 1
ATOM 677 C C . GLY A 1 91 ? -7.284 9.870 14.885 1.00 82.62 91 GLY A C 1
ATOM 678 O O . GLY A 1 91 ? -7.757 9.349 13.882 1.00 82.62 91 GLY A O 1
ATOM 679 N N . GLN A 1 92 ? -6.144 10.573 14.857 1.00 82.56 92 GLN A N 1
ATOM 680 C CA . GLN A 1 92 ? -5.321 10.775 13.652 1.00 82.56 92 GLN A CA 1
ATOM 681 C C . GLN A 1 92 ? -4.062 9.895 13.583 1.00 82.56 92 GLN A C 1
ATOM 683 O O . GLN A 1 92 ? -3.273 10.032 12.646 1.00 82.56 92 GLN A O 1
ATOM 688 N N . LYS A 1 93 ? -3.861 8.998 14.549 1.00 81.38 93 LYS A N 1
ATOM 689 C CA . LYS A 1 93 ? -2.738 8.060 14.586 1.00 81.38 93 LYS A CA 1
ATOM 690 C C . LYS A 1 93 ? -3.224 6.657 14.235 1.00 81.38 93 LYS A C 1
ATOM 692 O O . LYS A 1 93 ? -4.265 6.219 14.716 1.00 81.38 93 LYS A O 1
ATOM 697 N N . ALA A 1 94 ? -2.459 5.966 13.399 1.00 86.00 94 ALA A N 1
ATOM 698 C CA . ALA A 1 94 ? -2.659 4.559 13.081 1.00 86.00 94 ALA A CA 1
ATOM 699 C C . ALA A 1 94 ? -1.354 3.805 13.314 1.00 86.00 94 ALA A C 1
ATOM 701 O O . ALA A 1 94 ? -0.298 4.260 12.872 1.00 86.00 94 ALA A O 1
ATOM 702 N N . LEU A 1 95 ? -1.453 2.656 13.971 1.00 86.75 95 LEU A N 1
ATOM 703 C CA . LEU A 1 95 ? -0.362 1.711 14.153 1.00 86.75 95 LEU A CA 1
ATOM 704 C C . LEU A 1 95 ? -0.716 0.423 13.426 1.00 86.75 95 LEU A C 1
ATOM 706 O O . LEU A 1 95 ? -1.852 -0.049 13.466 1.00 86.75 95 LEU A O 1
ATOM 710 N N . VAL A 1 96 ? 0.258 -0.117 12.709 1.00 89.31 96 VAL A N 1
ATOM 711 C CA . VAL A 1 96 ? 0.094 -1.357 11.960 1.00 89.31 96 VAL A CA 1
ATOM 712 C C . VAL A 1 96 ? 1.304 -2.213 12.234 1.00 89.31 96 VAL A C 1
ATOM 714 O O . VAL A 1 96 ? 2.414 -1.822 11.869 1.00 89.31 96 VAL A O 1
ATOM 717 N N . GLU A 1 97 ? 1.061 -3.355 12.860 1.00 89.19 97 GLU A N 1
ATOM 718 C CA . GLU A 1 97 ? 2.064 -4.379 13.092 1.00 89.19 97 GLU A CA 1
ATOM 719 C C . GLU A 1 97 ? 2.105 -5.332 11.911 1.00 89.19 97 GLU A C 1
ATOM 721 O O . GLU A 1 97 ? 1.080 -5.794 11.385 1.00 89.19 97 GLU A O 1
ATOM 726 N N . VAL A 1 98 ? 3.328 -5.610 11.492 1.00 92.44 98 VAL A N 1
ATOM 727 C CA . VAL A 1 98 ? 3.622 -6.462 10.362 1.00 92.44 98 VAL A CA 1
ATOM 728 C C . VAL A 1 98 ? 4.675 -7.493 10.707 1.00 92.44 98 VAL A C 1
ATOM 730 O O . VAL A 1 98 ? 5.558 -7.282 11.533 1.00 92.44 98 VAL A O 1
ATOM 733 N N . GLU A 1 99 ? 4.581 -8.598 9.994 1.00 91.81 99 GLU A N 1
ATOM 734 C CA . GLU A 1 99 ? 5.525 -9.697 10.019 1.00 91.81 99 GLU A CA 1
ATOM 735 C C . GLU A 1 99 ? 6.192 -9.798 8.648 1.00 91.81 99 GLU A C 1
ATOM 737 O O . GLU A 1 99 ? 5.527 -9.685 7.612 1.00 91.81 99 GLU A O 1
ATOM 742 N N . GLU A 1 100 ? 7.509 -9.977 8.624 1.00 89.50 100 GLU A N 1
ATOM 743 C CA . GLU A 1 100 ? 8.231 -10.200 7.376 1.00 89.50 100 GLU A CA 1
ATOM 744 C C . GLU A 1 100 ? 7.930 -11.600 6.830 1.00 89.50 100 GLU A C 1
ATOM 746 O O . GLU A 1 100 ? 7.916 -12.587 7.563 1.00 89.50 100 GLU A O 1
ATOM 751 N N . VAL A 1 101 ? 7.649 -11.675 5.531 1.00 86.94 101 V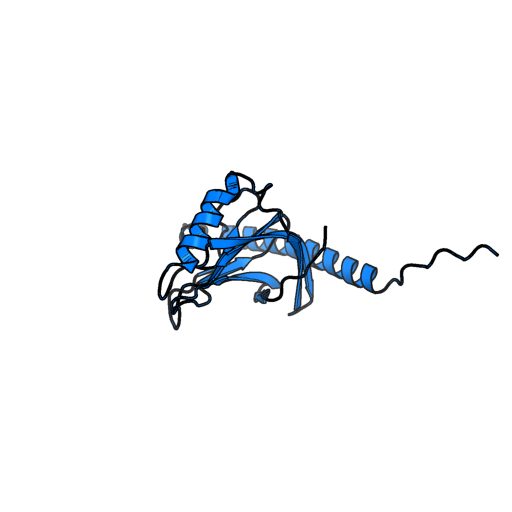AL A N 1
ATOM 752 C CA . VAL A 1 101 ? 7.434 -12.943 4.834 1.00 86.94 101 VAL A CA 1
ATOM 753 C C . VAL A 1 101 ? 8.735 -13.321 4.145 1.00 86.94 101 VAL A C 1
ATOM 755 O O . VAL A 1 101 ? 9.195 -12.602 3.254 1.00 86.94 101 VAL A O 1
ATOM 758 N N . ASP A 1 102 ? 9.304 -14.459 4.542 1.00 81.88 102 ASP A N 1
ATOM 759 C CA . ASP A 1 102 ? 10.542 -14.964 3.955 1.00 81.88 102 ASP A CA 1
ATOM 760 C C . ASP A 1 102 ? 10.416 -15.124 2.439 1.00 81.88 102 ASP A C 1
ATOM 762 O O . ASP A 1 102 ? 9.433 -15.659 1.919 1.00 81.88 102 ASP A O 1
ATOM 766 N N . ALA A 1 103 ? 11.464 -14.738 1.712 1.00 70.88 103 ALA A N 1
ATOM 767 C CA . ALA A 1 103 ? 11.487 -14.837 0.255 1.00 70.88 103 ALA A CA 1
ATOM 768 C C . ALA A 1 103 ? 11.289 -16.279 -0.262 1.00 70.88 103 ALA A C 1
ATOM 770 O O . ALA A 1 103 ? 10.786 -16.479 -1.367 1.00 70.88 103 ALA A O 1
ATOM 771 N N . SER A 1 104 ? 11.663 -17.282 0.538 1.00 70.06 104 SER A N 1
ATOM 772 C CA . SER A 1 104 ? 11.486 -18.710 0.249 1.00 70.06 104 SER A CA 1
ATOM 773 C C . SER A 1 104 ? 10.054 -19.211 0.452 1.00 70.06 104 SER A C 1
ATOM 775 O O . SER A 1 104 ? 9.702 -20.252 -0.097 1.00 70.06 104 SER A O 1
ATOM 777 N N . SER A 1 105 ? 9.227 -18.485 1.211 1.00 75.50 105 SER A N 1
ATOM 778 C CA . SER A 1 105 ? 7.852 -18.867 1.549 1.00 75.50 105 SER A CA 1
ATOM 779 C C . SER A 1 105 ? 6.796 -18.020 0.835 1.00 75.50 105 SER A C 1
ATOM 781 O O . SER A 1 105 ? 5.611 -18.142 1.141 1.00 75.50 105 SER A O 1
ATOM 783 N N . ILE A 1 106 ? 7.197 -17.183 -0.134 1.00 74.19 106 ILE A N 1
ATOM 784 C CA . ILE A 1 106 ? 6.268 -16.327 -0.882 1.00 74.19 106 ILE A CA 1
ATOM 785 C C . ILE A 1 106 ? 5.242 -17.208 -1.612 1.00 74.19 106 ILE A C 1
ATOM 787 O O . ILE A 1 106 ? 5.621 -17.939 -2.535 1.00 74.19 106 ILE A O 1
ATOM 791 N N . PRO A 1 107 ? 3.943 -17.094 -1.277 1.00 78.94 107 PRO A N 1
ATOM 792 C CA . PRO A 1 107 ? 2.896 -17.831 -1.967 1.00 78.94 107 PRO A CA 1
ATOM 793 C C . PRO A 1 1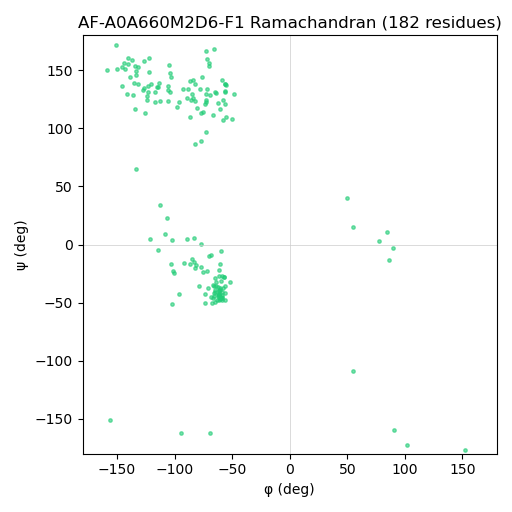07 ? 2.876 -17.492 -3.460 1.00 78.94 107 PRO A C 1
ATOM 795 O O . PRO A 1 107 ? 3.080 -16.341 -3.869 1.00 78.94 107 PRO A O 1
ATOM 798 N N . SER A 1 108 ? 2.620 -18.499 -4.294 1.00 85.75 108 SER A N 1
ATOM 799 C CA . SER A 1 108 ? 2.573 -18.351 -5.755 1.00 85.75 108 SER A CA 1
ATOM 800 C C . SER A 1 108 ? 1.546 -17.303 -6.214 1.00 85.75 108 SER A C 1
ATOM 802 O O . SER A 1 108 ? 1.737 -16.619 -7.220 1.00 85.75 108 SER A O 1
ATOM 804 N N . GLU A 1 109 ? 0.509 -17.113 -5.410 1.00 87.81 109 GLU A N 1
ATOM 805 C CA . GLU A 1 109 ? -0.597 -16.179 -5.552 1.00 87.81 109 GLU A CA 1
ATOM 806 C C . GLU A 1 109 ? -0.140 -14.716 -5.470 1.00 87.81 109 GLU A C 1
ATOM 808 O O . GLU A 1 109 ? -0.721 -13.847 -6.120 1.00 87.81 109 GLU A O 1
ATOM 813 N N . LEU A 1 110 ? 0.943 -14.427 -4.735 1.00 90.25 110 LEU A N 1
ATOM 814 C CA . LEU A 1 110 ? 1.501 -13.075 -4.613 1.00 90.25 110 LEU A CA 1
ATOM 815 C C . LEU A 1 110 ? 2.435 -12.709 -5.775 1.00 90.25 110 LEU A C 1
ATOM 817 O O . LEU A 1 110 ? 2.727 -11.529 -5.984 1.00 90.25 110 LEU A O 1
ATOM 821 N N . GLN A 1 111 ? 2.892 -13.683 -6.569 1.00 91.19 111 GLN A N 1
ATOM 822 C CA . GLN A 1 111 ? 3.848 -13.458 -7.662 1.00 91.19 111 GLN A CA 1
ATOM 823 C C . GLN A 1 111 ? 3.385 -12.408 -8.689 1.00 91.19 111 GLN A C 1
ATOM 825 O O . GLN A 1 111 ? 4.200 -11.571 -9.093 1.00 91.19 111 GLN A O 1
ATOM 830 N N . PRO A 1 112 ? 2.105 -12.366 -9.111 1.00 93.75 112 PRO A N 1
ATOM 831 C CA . PRO A 1 112 ? 1.603 -11.302 -9.976 1.00 93.75 112 PRO A CA 1
ATOM 832 C C . PRO A 1 112 ? 1.758 -9.904 -9.362 1.00 93.75 112 PRO A C 1
ATOM 834 O O . PRO A 1 112 ? 2.177 -8.973 -10.057 1.00 93.75 112 PRO A O 1
ATOM 837 N N . ALA A 1 113 ? 1.487 -9.763 -8.061 1.00 94.56 113 ALA A N 1
ATOM 838 C CA . ALA A 1 113 ? 1.651 -8.506 -7.342 1.00 94.56 113 ALA A CA 1
ATOM 839 C C . ALA A 1 113 ? 3.137 -8.121 -7.257 1.00 94.56 113 ALA A C 1
ATOM 841 O O . ALA A 1 113 ? 3.511 -7.004 -7.616 1.00 94.56 113 ALA A O 1
ATOM 842 N N . VAL A 1 114 ? 4.015 -9.062 -6.899 1.00 94.06 114 VAL A N 1
ATOM 843 C CA . VAL A 1 114 ? 5.473 -8.843 -6.857 1.00 94.06 114 VAL A CA 1
ATOM 844 C C . VAL A 1 114 ? 6.005 -8.356 -8.206 1.00 94.06 114 VAL A C 1
ATOM 846 O O . VAL A 1 114 ? 6.707 -7.345 -8.278 1.00 94.06 114 VAL A O 1
ATOM 849 N N . ARG A 1 115 ? 5.612 -9.009 -9.306 1.00 93.81 115 ARG A N 1
ATOM 850 C CA . ARG A 1 115 ? 5.988 -8.587 -10.665 1.00 93.81 115 ARG A CA 1
ATOM 851 C C . ARG A 1 115 ? 5.492 -7.178 -10.982 1.00 93.81 115 ARG A C 1
ATOM 853 O O . ARG A 1 115 ? 6.229 -6.398 -11.590 1.00 93.81 115 ARG A O 1
ATOM 860 N N . ALA A 1 116 ? 4.281 -6.822 -10.553 1.00 94.81 116 ALA A N 1
ATOM 861 C CA . ALA A 1 116 ? 3.755 -5.470 -10.720 1.00 94.81 116 ALA A CA 1
ATOM 862 C C . ALA A 1 116 ? 4.570 -4.434 -9.927 1.00 94.81 116 ALA A C 1
ATOM 864 O O . ALA A 1 116 ? 4.880 -3.369 -10.464 1.00 94.81 116 ALA A O 1
ATOM 865 N N . ALA A 1 117 ? 4.985 -4.756 -8.698 1.00 95.75 117 ALA A N 1
ATOM 866 C CA . ALA A 1 117 ? 5.846 -3.901 -7.882 1.00 95.75 117 ALA A CA 1
ATOM 867 C C . ALA A 1 117 ? 7.209 -3.661 -8.554 1.00 95.75 117 ALA A C 1
ATOM 869 O O . ALA A 1 117 ? 7.632 -2.514 -8.700 1.00 95.75 117 ALA A O 1
ATOM 870 N N . ILE A 1 118 ? 7.865 -4.722 -9.037 1.00 94.50 118 ILE A N 1
ATOM 871 C CA . ILE A 1 118 ? 9.148 -4.632 -9.756 1.00 94.50 118 ILE A CA 1
ATOM 872 C C . ILE A 1 118 ? 8.995 -3.805 -11.035 1.00 94.50 118 ILE A C 1
ATOM 874 O O . ILE A 1 118 ? 9.808 -2.921 -11.317 1.00 94.50 118 ILE A O 1
ATOM 878 N N . THR A 1 119 ? 7.932 -4.056 -11.802 1.00 93.88 119 THR A N 1
ATOM 879 C CA . THR A 1 119 ? 7.634 -3.307 -13.030 1.00 93.88 119 THR A CA 1
ATOM 880 C C . THR A 1 119 ? 7.466 -1.825 -12.716 1.00 93.88 119 THR A C 1
ATOM 882 O O . THR A 1 119 ? 8.081 -0.978 -13.365 1.00 93.88 119 THR A O 1
ATOM 885 N N . LYS A 1 120 ? 6.708 -1.492 -11.665 1.00 94.56 120 LYS A N 1
ATOM 886 C CA . LYS A 1 120 ? 6.552 -0.114 -11.193 1.00 94.56 120 LYS A CA 1
ATOM 887 C C . LYS A 1 120 ? 7.889 0.507 -10.800 1.00 94.56 120 LYS A C 1
ATOM 889 O O . LYS A 1 120 ? 8.184 1.603 -11.263 1.00 94.56 120 LYS A O 1
ATOM 894 N N . ALA A 1 121 ? 8.714 -0.188 -10.017 1.00 94.88 121 ALA A N 1
ATOM 895 C CA . ALA A 1 121 ? 10.026 0.300 -9.586 1.00 94.88 121 ALA A CA 1
ATOM 896 C C . ALA A 1 121 ? 10.986 0.562 -10.762 1.00 94.88 121 ALA A C 1
ATOM 898 O O . ALA A 1 121 ? 11.860 1.420 -10.660 1.00 94.88 121 ALA A O 1
ATOM 899 N N . ASN A 1 122 ? 10.809 -0.140 -11.886 1.00 92.94 122 ASN A N 1
ATOM 900 C CA . ASN A 1 122 ? 11.548 0.077 -13.133 1.00 92.94 122 ASN A CA 1
ATOM 901 C C . ASN A 1 122 ? 10.928 1.149 -14.044 1.00 92.94 122 ASN A C 1
ATOM 903 O O . ASN A 1 122 ? 11.598 1.656 -14.946 1.00 92.94 122 ASN A O 1
ATOM 907 N N . THR A 1 123 ? 9.666 1.511 -13.816 1.00 93.12 123 THR A N 1
ATOM 908 C CA . THR A 1 123 ? 8.925 2.428 -14.681 1.00 93.12 123 THR A CA 1
ATOM 909 C C . THR A 1 123 ? 9.375 3.858 -14.417 1.00 93.12 123 THR A C 1
ATOM 911 O O . THR A 1 123 ? 9.130 4.425 -13.346 1.00 93.12 123 THR A O 1
ATOM 914 N N . PHE A 1 124 ? 10.026 4.452 -15.415 1.00 92.00 124 PHE A N 1
ATOM 915 C CA . PHE A 1 124 ? 10.505 5.824 -15.340 1.00 92.00 124 PHE A CA 1
ATOM 916 C C . PHE A 1 124 ? 9.338 6.809 -15.240 1.00 92.00 124 PHE A C 1
ATOM 918 O O . PHE A 1 124 ? 8.379 6.718 -16.006 1.00 92.00 124 PHE A O 1
ATOM 925 N N . HIS A 1 125 ? 9.410 7.733 -14.281 1.00 88.94 125 HIS A N 1
ATOM 926 C CA . HIS A 1 125 ? 8.359 8.704 -13.991 1.00 88.94 125 HIS A CA 1
ATOM 927 C C . HIS A 1 125 ? 6.969 8.068 -13.853 1.00 88.94 125 HIS A C 1
ATOM 929 O O . HIS A 1 125 ? 6.005 8.643 -14.344 1.00 88.94 125 HIS A O 1
ATOM 935 N N . CYS A 1 126 ? 6.836 6.895 -13.218 1.00 90.31 126 CYS A N 1
ATOM 936 C CA . CYS A 1 126 ? 5.530 6.243 -13.044 1.00 90.31 126 CYS A CA 1
ATOM 937 C C . CYS A 1 126 ? 4.484 7.241 -12.507 1.00 90.31 126 CYS A C 1
ATOM 939 O O . CYS A 1 126 ? 4.773 7.945 -11.543 1.00 90.31 126 CYS A O 1
ATOM 941 N N . ARG A 1 127 ? 3.306 7.333 -13.150 1.00 89.50 127 ARG A N 1
ATOM 942 C CA . ARG A 1 127 ? 2.249 8.329 -12.839 1.00 89.50 127 ARG A CA 1
ATOM 943 C C . ARG A 1 127 ? 0.904 7.714 -12.456 1.00 89.50 127 ARG A C 1
ATOM 945 O O . ARG A 1 127 ? -0.083 8.436 -12.345 1.00 89.50 127 ARG A O 1
ATOM 952 N N . PHE A 1 128 ? 0.824 6.394 -12.342 1.00 88.75 128 PHE A N 1
ATOM 953 C CA . PHE A 1 128 ? -0.433 5.670 -12.178 1.00 88.75 128 PHE A CA 1
ATOM 954 C C . PHE A 1 128 ? -0.281 4.516 -11.192 1.00 88.75 128 PHE A C 1
ATOM 956 O O . PHE A 1 128 ? 0.830 4.070 -10.903 1.00 88.75 128 PHE A O 1
ATOM 963 N N . ALA A 1 129 ? -1.408 4.045 -10.665 1.00 90.81 129 ALA A N 1
ATOM 964 C CA . ALA A 1 129 ? -1.458 2.875 -9.799 1.00 90.81 129 ALA A CA 1
ATOM 965 C C . ALA A 1 129 ? -1.364 1.591 -10.639 1.00 90.81 129 ALA A C 1
ATOM 967 O O . ALA A 1 129 ? -2.036 1.485 -11.664 1.00 90.81 129 ALA A O 1
ATOM 968 N N . VAL A 1 130 ? -0.525 0.638 -10.234 1.00 92.94 130 VAL A N 1
ATOM 969 C CA . VAL A 1 130 ? -0.277 -0.609 -10.980 1.00 92.94 130 VAL A CA 1
ATOM 970 C C . VAL A 1 130 ? -1.042 -1.798 -10.404 1.00 92.94 130 VAL A C 1
ATOM 972 O O . VAL A 1 130 ? -1.306 -2.753 -11.136 1.00 92.94 130 VAL A O 1
ATOM 975 N N . TRP A 1 131 ? -1.407 -1.754 -9.117 1.00 94.06 131 TRP A N 1
ATOM 976 C CA . TRP A 1 131 ? -1.978 -2.898 -8.407 1.00 94.06 131 TRP A CA 1
ATOM 977 C C . TRP A 1 131 ? -3.219 -2.521 -7.599 1.00 94.06 131 TRP A C 1
ATOM 979 O O . TRP A 1 131 ? -3.251 -2.596 -6.377 1.00 94.06 131 TRP A O 1
ATOM 989 N N . VAL A 1 132 ? -4.268 -2.112 -8.311 1.00 89.75 132 VAL A N 1
ATOM 990 C CA . VAL A 1 132 ? -5.576 -1.788 -7.728 1.00 89.75 132 VAL A CA 1
ATOM 991 C C . VAL A 1 132 ? -6.706 -2.220 -8.657 1.00 89.75 132 VAL A C 1
ATOM 993 O O . VAL A 1 132 ? -6.538 -2.234 -9.881 1.00 89.75 132 VAL A O 1
ATOM 996 N N . ASP A 1 133 ? -7.870 -2.544 -8.094 1.00 87.44 133 ASP A N 1
ATOM 997 C CA . ASP A 1 133 ? -9.087 -2.733 -8.886 1.00 87.44 133 ASP A CA 1
ATOM 998 C C . ASP A 1 133 ? -9.669 -1.367 -9.290 1.00 87.44 133 ASP A C 1
ATOM 1000 O O . ASP A 1 133 ? -10.487 -0.758 -8.595 1.00 87.44 133 ASP A O 1
ATOM 1004 N N . SER A 1 134 ? -9.220 -0.862 -10.441 1.00 64.62 134 SER A N 1
ATOM 1005 C CA . SER A 1 134 ? -9.647 0.424 -11.004 1.00 64.62 134 SER A CA 1
ATOM 1006 C C . SER A 1 134 ? -11.088 0.432 -11.526 1.00 64.62 134 SER A C 1
ATOM 1008 O O . SER A 1 134 ? -11.618 1.511 -11.796 1.00 64.62 134 SER A O 1
ATOM 1010 N N . LYS A 1 135 ? -11.757 -0.728 -11.626 1.00 60.81 135 LYS A N 1
ATOM 1011 C CA . LYS A 1 135 ? -13.182 -0.811 -11.995 1.00 60.81 135 LYS A CA 1
ATOM 1012 C C . LYS A 1 135 ? -14.101 -0.545 -10.803 1.00 60.81 135 LYS A C 1
ATOM 1014 O O . LYS A 1 135 ? -15.273 -0.216 -10.979 1.00 60.81 135 LYS A O 1
ATOM 1019 N N . ALA A 1 136 ? -13.587 -0.642 -9.582 1.00 50.16 136 ALA A N 1
ATOM 1020 C CA . ALA A 1 136 ? -14.359 -0.482 -8.361 1.00 50.16 136 ALA A CA 1
ATOM 1021 C C . ALA A 1 136 ? -14.982 0.920 -8.125 1.00 50.16 136 ALA A C 1
ATOM 1023 O O . ALA A 1 136 ? -16.070 0.972 -7.546 1.00 50.16 136 ALA A O 1
ATOM 1024 N N . PRO A 1 137 ? -14.389 2.057 -8.553 1.00 48.06 137 PRO A N 1
ATOM 1025 C CA . PRO A 1 137 ? -15.088 3.347 -8.533 1.00 48.06 137 PRO A CA 1
ATOM 1026 C C . PRO A 1 137 ? -16.190 3.475 -9.604 1.00 48.06 137 PRO A C 1
ATOM 1028 O O . PRO A 1 137 ? -17.119 4.254 -9.412 1.00 48.06 137 PRO A O 1
ATOM 1031 N N . GLN A 1 138 ? -16.139 2.702 -10.698 1.00 45.34 138 GLN A N 1
ATOM 1032 C CA . GLN A 1 138 ? -17.136 2.735 -11.786 1.00 45.34 138 GLN A CA 1
ATOM 1033 C C . GLN A 1 138 ? -18.376 1.858 -11.532 1.00 45.34 138 GLN A C 1
ATOM 1035 O O . GLN A 1 138 ? -19.370 1.995 -12.237 1.00 45.34 138 GLN A O 1
ATOM 1040 N N . ARG A 1 139 ? -18.353 0.966 -10.531 1.00 44.62 139 ARG A N 1
ATOM 1041 C CA . ARG A 1 139 ? -19.423 -0.026 -10.286 1.00 44.62 139 ARG A CA 1
ATOM 1042 C C . ARG A 1 139 ? -20.695 0.506 -9.612 1.00 44.62 139 ARG A C 1
ATOM 1044 O O . ARG A 1 139 ? -21.617 -0.273 -9.385 1.00 44.62 139 ARG A O 1
ATOM 1051 N N . TYR A 1 140 ? -20.795 1.796 -9.299 1.00 46.31 140 TYR A N 1
ATOM 1052 C CA . TYR A 1 140 ? -22.030 2.340 -8.729 1.00 46.31 140 TYR A CA 1
ATOM 1053 C C . TYR A 1 140 ? -23.047 2.654 -9.833 1.00 46.31 140 TYR A C 1
ATOM 1055 O O . TYR A 1 140 ? -23.123 3.773 -10.333 1.00 46.31 140 TYR A O 1
ATOM 1063 N N . GLY A 1 141 ? -23.821 1.631 -10.207 1.00 51.88 141 GLY A N 1
ATOM 1064 C CA . GLY A 1 141 ? -25.037 1.757 -11.012 1.00 51.88 141 GLY A CA 1
ATOM 1065 C C . GLY A 1 141 ? -26.193 2.443 -10.251 1.00 51.88 141 GLY A C 1
ATOM 1066 O O . GLY A 1 141 ? -25.961 3.092 -9.226 1.00 51.88 141 GLY A O 1
ATOM 1067 N N . PRO A 1 142 ? -27.450 2.307 -10.714 1.00 43.88 142 PRO A N 1
ATOM 1068 C CA . PRO A 1 142 ? -28.587 3.123 -10.260 1.00 43.88 142 PRO A CA 1
ATOM 1069 C C . PRO A 1 142 ? -28.952 3.076 -8.756 1.00 43.88 142 PRO A C 1
ATOM 1071 O O . PRO A 1 142 ? -29.724 3.920 -8.320 1.00 43.88 142 PRO A O 1
ATOM 1074 N N . ASN A 1 143 ? -28.329 2.227 -7.925 1.00 57.00 143 ASN A N 1
ATOM 1075 C CA . ASN A 1 143 ? -28.544 2.154 -6.465 1.00 57.00 143 ASN A CA 1
ATOM 1076 C C . ASN A 1 143 ? -27.332 2.598 -5.621 1.00 57.00 143 ASN A C 1
ATOM 1078 O O . ASN A 1 143 ? -27.075 2.081 -4.534 1.00 57.00 143 ASN A O 1
ATOM 1082 N N . ARG A 1 144 ? -26.568 3.587 -6.102 1.00 57.59 144 ARG A N 1
ATOM 1083 C CA . ARG A 1 144 ? -25.348 4.087 -5.436 1.00 57.59 144 ARG A CA 1
ATOM 1084 C C . ARG A 1 144 ? -25.508 4.466 -3.955 1.00 57.59 144 ARG A C 1
ATOM 1086 O O . ARG A 1 144 ? -24.554 4.309 -3.207 1.00 57.59 144 ARG A O 1
ATOM 1093 N N . ARG A 1 145 ? -26.683 4.963 -3.538 1.00 53.47 145 ARG A N 1
ATOM 1094 C CA . ARG A 1 145 ? -26.943 5.397 -2.150 1.00 53.47 145 ARG A CA 1
ATOM 1095 C C . ARG A 1 145 ? -27.087 4.215 -1.196 1.00 53.47 145 ARG A C 1
ATOM 1097 O O . ARG A 1 145 ? -26.351 4.156 -0.226 1.00 53.47 145 ARG A O 1
ATOM 1104 N N . GLN A 1 146 ? -27.921 3.236 -1.542 1.00 59.94 146 GLN A N 1
ATOM 1105 C CA . GLN A 1 146 ? -28.087 2.015 -0.746 1.00 59.94 146 GLN A CA 1
ATOM 1106 C C . GLN A 1 146 ? -26.778 1.223 -0.637 1.00 59.94 146 GLN A C 1
ATOM 1108 O O . GLN A 1 146 ? -26.432 0.730 0.428 1.00 59.94 146 GLN A O 1
ATOM 1113 N N . LEU A 1 147 ? -26.007 1.133 -1.728 1.00 56.78 147 LEU A N 1
ATOM 1114 C CA . LEU A 1 147 ? -24.694 0.487 -1.683 1.00 56.78 147 LEU A CA 1
ATOM 1115 C C . LEU A 1 147 ? -23.707 1.256 -0.798 1.00 56.78 147 LEU A C 1
ATOM 1117 O O . LEU A 1 147 ? -22.970 0.622 -0.051 1.00 56.78 147 LEU A O 1
ATOM 1121 N N . ALA A 1 148 ? -23.686 2.591 -0.869 1.00 56.62 148 ALA A N 1
ATOM 1122 C CA . ALA A 1 148 ? -22.862 3.410 0.019 1.00 56.62 148 ALA A CA 1
ATOM 1123 C C . ALA A 1 148 ? -23.257 3.218 1.491 1.00 56.62 148 ALA A C 1
ATOM 1125 O O . ALA A 1 148 ? -22.380 2.984 2.306 1.00 56.62 148 ALA A O 1
ATOM 1126 N N . GLU A 1 149 ? -24.553 3.189 1.807 1.00 63.78 149 GLU A N 1
ATOM 1127 C CA . GLU A 1 149 ? -25.065 2.941 3.163 1.00 63.78 149 GLU A CA 1
ATOM 1128 C C . GLU A 1 149 ? -24.670 1.556 3.694 1.00 63.78 149 GLU A C 1
ATOM 1130 O O . GLU A 1 149 ? -24.206 1.438 4.825 1.00 63.78 149 GLU A O 1
ATOM 1135 N N . ILE A 1 150 ? -24.778 0.506 2.873 1.00 65.69 150 ILE A N 1
ATOM 1136 C CA . ILE A 1 150 ? -24.311 -0.842 3.237 1.00 65.69 150 ILE A CA 1
ATOM 1137 C C . ILE A 1 150 ? -22.797 -0.831 3.488 1.00 65.69 150 ILE A C 1
ATOM 1139 O O . ILE A 1 150 ? -22.316 -1.433 4.450 1.00 65.69 150 ILE A O 1
ATOM 1143 N N . TYR A 1 151 ? -22.032 -0.131 2.646 1.00 61.41 151 TYR A N 1
ATOM 1144 C CA . TYR A 1 151 ? -20.597 0.037 2.856 1.00 61.41 151 TYR A CA 1
ATOM 1145 C C . TYR A 1 151 ? -20.291 0.794 4.150 1.00 61.41 151 TYR A C 1
ATOM 1147 O O . TYR A 1 151 ? -19.402 0.355 4.874 1.00 61.41 151 TYR A O 1
ATOM 1155 N N . ASP A 1 152 ? -21.029 1.857 4.466 1.00 61.72 152 ASP A N 1
ATOM 1156 C CA . ASP A 1 152 ? -20.878 2.659 5.683 1.00 61.72 152 ASP A CA 1
ATOM 1157 C C . ASP A 1 152 ? -21.234 1.849 6.943 1.00 61.72 152 ASP A C 1
ATOM 1159 O O . ASP A 1 152 ? -20.557 1.957 7.967 1.00 61.72 152 ASP A O 1
ATOM 1163 N N . GLN A 1 153 ? -22.226 0.957 6.866 1.00 68.00 153 GLN A N 1
ATOM 1164 C CA . GLN A 1 153 ? -22.564 0.021 7.945 1.00 68.00 153 GLN A CA 1
ATOM 1165 C C . GLN A 1 153 ? -21.457 -1.017 8.169 1.00 68.00 153 GLN A C 1
ATOM 1167 O O . GLN A 1 153 ? -20.974 -1.179 9.290 1.00 68.00 153 GLN A O 1
ATOM 1172 N N . ILE A 1 154 ? -20.993 -1.682 7.102 1.00 68.06 154 ILE A N 1
ATOM 1173 C CA . ILE A 1 154 ? -19.856 -2.620 7.171 1.00 68.06 154 ILE A CA 1
ATOM 1174 C C . ILE A 1 154 ? -18.607 -1.901 7.702 1.00 68.06 154 ILE A C 1
ATOM 1176 O O . ILE A 1 154 ? -17.813 -2.473 8.452 1.00 68.06 154 ILE A O 1
ATOM 1180 N N . HIS A 1 155 ? -18.433 -0.641 7.310 1.00 59.62 155 HIS A N 1
ATOM 1181 C CA . HIS A 1 155 ? -17.355 0.234 7.737 1.00 59.62 155 HIS A CA 1
ATOM 1182 C C . HIS A 1 155 ? -17.435 0.532 9.236 1.00 59.62 155 HIS A C 1
ATOM 1184 O O . HIS A 1 155 ? -16.441 0.357 9.934 1.00 59.62 155 HIS A O 1
ATOM 1190 N N . ALA A 1 156 ? -18.593 0.939 9.753 1.00 67.19 156 ALA A N 1
ATOM 1191 C CA . ALA A 1 156 ? -18.775 1.224 11.174 1.00 67.19 156 ALA A CA 1
ATOM 1192 C C . ALA A 1 156 ? -18.458 0.001 12.053 1.00 67.19 156 ALA A C 1
ATOM 1194 O O . ALA A 1 156 ? -17.701 0.122 13.015 1.00 67.19 156 ALA A O 1
ATOM 1195 N N . VAL A 1 157 ? -18.950 -1.184 11.672 1.00 74.75 157 VAL A N 1
ATOM 1196 C CA . VAL A 1 157 ? -18.698 -2.440 12.405 1.00 74.75 157 VAL A CA 1
ATOM 1197 C C . VAL A 1 157 ? -17.204 -2.768 12.454 1.00 74.75 157 VAL A C 1
ATOM 1199 O O . VAL A 1 157 ? -16.652 -3.059 13.512 1.00 74.75 157 VAL A O 1
ATOM 1202 N N . LYS A 1 158 ? -16.518 -2.671 11.313 1.00 68.44 158 LYS A N 1
ATOM 1203 C CA . LYS A 1 158 ? -15.076 -2.929 11.227 1.00 68.44 158 LYS A CA 1
ATOM 1204 C C . LYS A 1 158 ? -14.243 -1.895 11.992 1.00 68.44 158 LYS A C 1
ATOM 1206 O O . LYS A 1 158 ? -13.219 -2.259 12.557 1.00 68.44 158 LYS A O 1
ATOM 1211 N N . MET A 1 159 ? -14.665 -0.629 12.029 1.00 65.00 159 MET A N 1
ATOM 1212 C CA . MET A 1 159 ? -13.972 0.411 12.803 1.00 65.00 159 MET A CA 1
ATOM 1213 C C . MET A 1 159 ? -14.131 0.235 14.302 1.00 65.00 159 MET A C 1
ATOM 1215 O O . MET A 1 159 ? -13.164 0.448 15.025 1.00 65.00 159 MET A O 1
ATOM 1219 N N . ALA A 1 160 ? -15.302 -0.200 14.765 1.00 70.56 160 ALA A N 1
ATOM 1220 C CA . ALA A 1 160 ? -15.483 -0.552 16.168 1.00 70.56 160 ALA A CA 1
ATOM 1221 C C . ALA A 1 160 ? -14.505 -1.661 16.589 1.00 70.56 160 ALA A C 1
ATOM 1223 O O . ALA A 1 160 ? -13.846 -1.525 17.615 1.00 70.56 160 ALA A O 1
ATOM 1224 N N . ALA A 1 161 ? -14.334 -2.691 15.751 1.00 69.56 161 ALA A N 1
ATOM 1225 C CA . ALA A 1 161 ? -13.372 -3.764 16.002 1.00 69.56 161 ALA A CA 1
ATOM 1226 C C . ALA A 1 161 ? -11.915 -3.261 16.028 1.00 69.56 161 ALA A C 1
ATOM 1228 O O . ALA A 1 161 ? -11.192 -3.542 16.972 1.00 69.56 161 ALA A O 1
ATOM 1229 N N . VAL A 1 162 ? -11.493 -2.460 15.041 1.00 69.62 162 VAL A N 1
ATOM 1230 C CA . VAL A 1 162 ? -10.120 -1.905 14.990 1.00 69.62 162 VAL A CA 1
ATOM 1231 C C . VAL A 1 162 ? -9.828 -0.968 16.165 1.00 69.62 162 VAL A C 1
ATOM 1233 O O . VAL A 1 162 ? -8.703 -0.919 16.655 1.00 69.62 162 VAL A O 1
ATOM 1236 N N . LYS A 1 163 ? -10.826 -0.200 16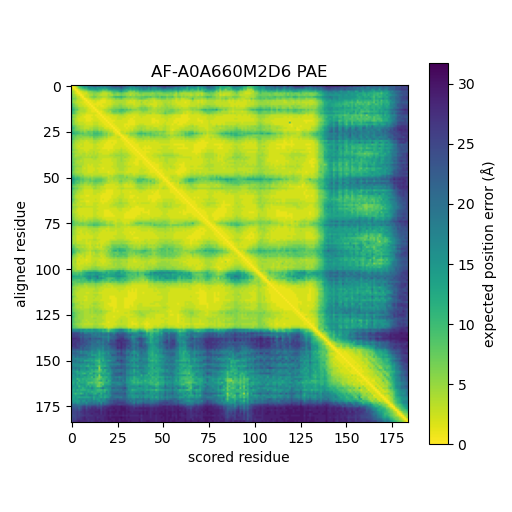.611 1.00 70.19 163 LYS A N 1
ATOM 1237 C CA . LYS A 1 163 ? -10.670 0.682 17.766 1.00 70.19 163 LYS A CA 1
ATOM 1238 C C . LYS A 1 163 ? -10.515 -0.126 19.058 1.00 70.19 163 LYS A C 1
ATOM 1240 O O . LYS A 1 163 ? -9.608 0.174 19.824 1.00 70.19 163 LYS A O 1
ATOM 1245 N N . ALA A 1 164 ? -11.345 -1.151 19.257 1.00 72.62 164 ALA A N 1
ATOM 1246 C CA . ALA A 1 164 ? -11.245 -2.050 20.406 1.00 72.62 164 ALA A CA 1
ATOM 1247 C C . ALA A 1 164 ? -9.879 -2.756 20.455 1.00 72.62 164 ALA A C 1
ATOM 1249 O O . ALA A 1 164 ? -9.205 -2.713 21.475 1.00 72.62 164 ALA A O 1
ATOM 1250 N N . GLU A 1 165 ? -9.413 -3.282 19.317 1.00 70.81 165 GLU A N 1
ATOM 1251 C CA . GLU A 1 165 ? -8.084 -3.898 19.189 1.00 70.81 165 GLU A CA 1
ATOM 1252 C C . GLU A 1 165 ? -6.946 -2.962 19.606 1.00 70.81 165 GLU A C 1
ATOM 1254 O O . GLU A 1 165 ? -5.949 -3.405 20.173 1.00 70.81 165 GLU A O 1
ATOM 1259 N N . MET A 1 166 ? -7.073 -1.664 19.326 1.00 69.31 166 MET A N 1
ATOM 1260 C CA . MET A 1 166 ? -6.056 -0.696 19.710 1.00 69.31 166 MET A CA 1
ATOM 1261 C C . MET A 1 166 ? -6.139 -0.298 21.190 1.00 69.31 166 MET A C 1
ATOM 1263 O O . MET A 1 166 ? -5.104 -0.095 21.815 1.00 69.31 166 MET A O 1
ATOM 1267 N N . GLU A 1 167 ? -7.345 -0.202 21.752 1.00 70.56 167 GLU A N 1
ATOM 1268 C CA . GLU A 1 167 ? -7.539 -0.005 23.196 1.00 70.56 167 GLU A CA 1
ATOM 1269 C C . GLU A 1 167 ? -6.946 -1.189 23.988 1.00 70.56 167 GLU A C 1
ATOM 1271 O O . GLU A 1 167 ? -6.260 -0.977 24.990 1.00 70.56 167 GLU A O 1
ATOM 1276 N N . ASP A 1 168 ? -7.101 -2.421 23.490 1.00 73.56 168 ASP A N 1
ATOM 1277 C CA . ASP A 1 168 ? -6.451 -3.612 24.052 1.00 73.56 168 ASP A CA 1
ATOM 1278 C C . ASP A 1 168 ? -4.920 -3.549 23.924 1.00 73.56 168 ASP A C 1
ATOM 1280 O O . ASP A 1 168 ? -4.207 -3.888 24.868 1.00 73.56 168 ASP A O 1
ATOM 1284 N N . TRP A 1 169 ? -4.396 -3.048 22.800 1.00 68.19 169 TRP A N 1
ATOM 1285 C CA . TRP A 1 169 ? -2.955 -2.826 22.611 1.00 68.19 169 TRP A CA 1
ATOM 1286 C C . TRP A 1 169 ? -2.362 -1.809 23.584 1.00 68.19 169 TRP A C 1
ATOM 1288 O O . TRP A 1 169 ? -1.291 -2.033 24.144 1.00 68.19 169 TRP A O 1
ATOM 1298 N N . GLU A 1 170 ? -3.043 -0.683 23.795 1.00 66.56 170 GLU A N 1
ATOM 1299 C CA . GLU A 1 170 ? -2.611 0.321 24.770 1.00 66.56 170 GLU A CA 1
ATOM 1300 C C . GLU A 1 170 ? -2.598 -0.265 26.182 1.00 66.56 170 GLU A C 1
ATOM 1302 O O . GLU A 1 170 ? -1.686 0.019 26.958 1.00 66.56 170 GLU A O 1
ATOM 1307 N N . ARG A 1 171 ? -3.564 -1.133 26.498 1.00 64.75 171 ARG A N 1
ATOM 1308 C CA . ARG A 1 171 ? -3.616 -1.845 27.773 1.00 64.75 171 ARG A CA 1
ATOM 1309 C C . ARG A 1 171 ? -2.456 -2.829 27.933 1.00 64.75 171 ARG A C 1
ATOM 1311 O O . ARG A 1 171 ? -1.834 -2.826 28.989 1.00 64.75 171 ARG A O 1
ATOM 1318 N N . GLU A 1 172 ? -2.130 -3.615 26.908 1.00 68.69 172 GLU A N 1
ATOM 1319 C CA . GLU A 1 172 ? -0.973 -4.529 26.907 1.00 68.69 172 GLU A CA 1
ATOM 1320 C C . GLU A 1 172 ? 0.359 -3.781 27.089 1.00 68.69 172 GLU A C 1
ATOM 1322 O O . GLU A 1 172 ? 1.234 -4.255 27.806 1.00 68.69 172 GLU A O 1
ATOM 1327 N N . LEU A 1 173 ? 0.502 -2.588 26.503 1.00 61.41 173 LEU A N 1
ATOM 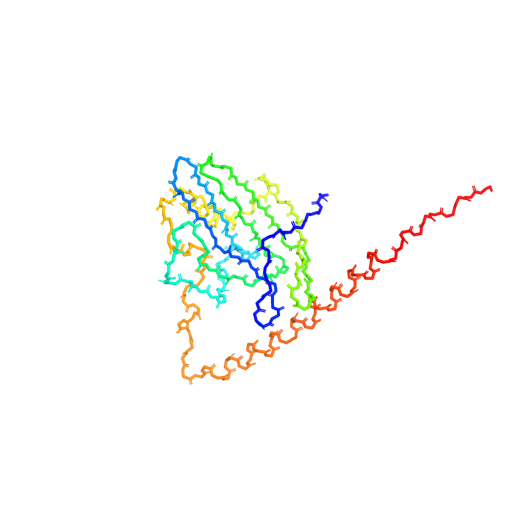1328 C CA . LEU A 1 173 ? 1.699 -1.748 26.650 1.00 61.41 173 LEU A CA 1
ATOM 1329 C C . LEU A 1 173 ? 1.796 -1.038 28.014 1.00 61.41 173 LEU A C 1
ATOM 1331 O O . LEU A 1 173 ? 2.893 -0.660 28.427 1.00 61.41 173 LEU A O 1
ATOM 1335 N N . LEU A 1 174 ? 0.668 -0.824 28.701 1.00 56.84 174 LEU A N 1
ATOM 1336 C CA . LEU A 1 174 ? 0.589 -0.147 30.004 1.00 56.84 174 LEU A CA 1
ATOM 1337 C C . LEU A 1 174 ? 0.664 -1.097 31.203 1.00 56.84 174 LEU A C 1
ATOM 1339 O O . LEU A 1 174 ? 0.895 -0.622 32.314 1.00 56.84 174 LEU A O 1
ATOM 1343 N N . VAL A 1 175 ? 0.473 -2.404 31.011 1.00 53.34 175 VAL A N 1
ATOM 1344 C CA . VAL A 1 175 ? 0.699 -3.412 32.052 1.00 53.34 175 VAL A CA 1
ATOM 1345 C C . VAL A 1 175 ? 2.179 -3.803 31.995 1.00 53.34 175 VAL A C 1
ATOM 1347 O O . VAL A 1 175 ? 2.592 -4.447 31.031 1.00 53.34 175 VAL A O 1
ATOM 1350 N N . PRO A 1 176 ? 3.013 -3.424 32.984 1.00 46.19 176 PRO A N 1
ATOM 1351 C CA . PRO A 1 176 ? 4.361 -3.963 33.077 1.00 46.19 176 PRO A CA 1
ATOM 1352 C C . PRO A 1 176 ? 4.237 -5.481 33.139 1.00 46.19 176 PRO A C 1
ATOM 1354 O O . PRO A 1 176 ? 3.438 -5.986 33.927 1.00 46.19 176 PRO A O 1
ATOM 1357 N N . SER A 1 177 ? 5.002 -6.205 32.320 1.00 49.75 177 SER A N 1
ATOM 1358 C CA . SER A 1 177 ? 5.183 -7.641 32.513 1.00 49.75 177 SER A CA 1
ATOM 1359 C C . SER A 1 177 ? 5.572 -7.849 33.975 1.00 49.75 177 SER A C 1
ATOM 1361 O O . SER A 1 177 ? 6.666 -7.434 34.368 1.00 49.75 177 SER A O 1
ATOM 1363 N N . GLU A 1 178 ? 4.669 -8.391 34.791 1.00 48.47 178 GLU A N 1
ATOM 1364 C CA . GLU A 1 178 ? 4.986 -8.772 36.161 1.00 48.47 178 GLU A CA 1
ATOM 1365 C C . GLU A 1 178 ? 6.177 -9.723 36.066 1.00 48.47 178 GLU A C 1
ATOM 1367 O O . GLU A 1 178 ? 6.077 -10.819 35.510 1.00 48.47 178 GLU A O 1
ATOM 1372 N N . ALA A 1 179 ? 7.346 -9.251 36.506 1.00 54.38 179 ALA A N 1
ATOM 1373 C CA . ALA A 1 179 ? 8.495 -10.115 36.674 1.00 54.38 179 ALA A CA 1
ATOM 1374 C C . ALA A 1 179 ? 8.054 -11.244 37.618 1.00 54.38 179 ALA A C 1
ATOM 1376 O O . ALA A 1 179 ? 7.410 -10.946 38.631 1.00 54.38 179 ALA A O 1
ATOM 1377 N N . PRO A 1 180 ? 8.334 -12.519 37.293 1.00 54.44 180 PRO A N 1
ATOM 1378 C CA . PRO A 1 180 ? 7.993 -13.603 38.198 1.00 54.44 180 PRO A CA 1
ATOM 1379 C C . PRO A 1 180 ? 8.648 -13.312 39.556 1.00 54.44 180 PRO A C 1
ATOM 1381 O O . PRO A 1 180 ? 9.787 -12.833 39.573 1.00 54.44 180 PRO A O 1
ATOM 1384 N N . PRO A 1 181 ? 7.944 -13.530 40.681 1.00 55.25 181 PRO A N 1
ATOM 1385 C CA . PRO A 1 181 ? 8.528 -13.295 41.990 1.00 55.25 181 PRO A CA 1
ATOM 1386 C C . PRO A 1 181 ? 9.787 -14.156 42.114 1.00 55.25 181 PRO A C 1
ATOM 1388 O O . PRO A 1 181 ? 9.732 -15.367 41.907 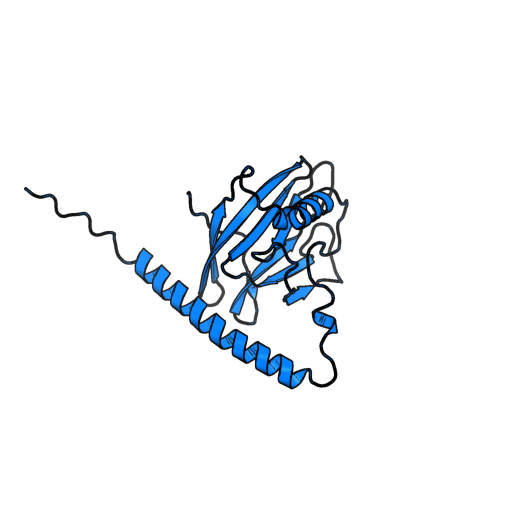1.00 55.25 181 PRO A O 1
ATOM 1391 N N . GLU A 1 182 ? 10.924 -13.519 42.402 1.00 56.78 182 GLU A N 1
ATOM 1392 C CA . GLU A 1 182 ? 12.135 -14.222 42.815 1.00 56.78 182 GLU A CA 1
ATOM 1393 C C . GLU A 1 182 ? 11.789 -15.022 44.077 1.00 56.78 182 GLU A C 1
ATOM 1395 O O . GLU A 1 182 ? 11.551 -14.456 45.145 1.00 56.78 182 GLU A O 1
ATOM 1400 N N . GLU A 1 183 ? 11.684 -16.341 43.927 1.00 56.91 183 GLU A N 1
ATOM 1401 C CA . GLU A 1 183 ? 11.574 -17.265 45.050 1.00 56.91 183 GLU A CA 1
ATOM 1402 C C . GLU A 1 183 ? 12.909 -17.236 45.816 1.00 56.91 183 GLU A C 1
ATOM 1404 O O . GLU A 1 183 ? 13.949 -17.633 45.286 1.00 56.91 183 GLU A O 1
ATOM 1409 N N . LEU A 1 184 ? 12.860 -16.685 47.036 1.00 51.50 184 LEU A N 1
ATOM 1410 C CA . LEU A 1 184 ? 13.929 -16.666 48.044 1.00 51.50 184 LEU A CA 1
ATOM 1411 C C . LEU A 1 184 ? 14.081 -18.023 48.740 1.00 51.50 184 LEU A C 1
ATOM 1413 O O . LEU A 1 184 ? 13.039 -18.600 49.127 1.00 51.50 184 LEU A O 1
#